Protein AF-A0A645FZT2-F1 (afdb_monomer)

InterPro domains:
  IPR000241 Ribosomal RNA large subunit methyltransferase K/L-like, methyltransferase domain [PF01170] (213-239)
  IPR029063 S-adenosyl-L-methionine-dependent methyltransferase superfamily [G3DSA:3.40.50.150] (181-246)
  IPR029063 S-adenosyl-L-methionine-dependent methyltransferase superfamily [SSF53335] (210-245)
  IPR053943 Ribosomal RNA large subunit methyltransferase K/L-like, conserved site [PS01261] (220-231)

Nearest PDB structures (foldseek):
  6n9a-assembly1_E-2  TM=3.134E-01  e=1.439E+00  Thermotoga maritima
  3hgu-assembly1_A  TM=2.919E-01  e=2.503E+00  Pantoea agglomerans
  7ohw-assembly1_A  TM=4.236E-01  e=5.921E+00  Saccharomyces cerevisiae S288C
  3hgu-assembly1_B  TM=2.295E-01  e=2.354E+00  Pantoea agglomerans
  7e9l-assembly1_B  TM=2.135E-01  e=4.094E+00  Bos taurus

Radius of gyration: 20.45 Å; Cα contacts (8 Å, |Δi|>4): 422; chains: 1; bounding box: 51×39×53 Å

pLDDT: mean 90.52, std 9.0, range [52.19, 98.56]

Secondary structure (DSSP, 8-state):
-EEEEEEE-S-HHHHHHHHHHH-TTS--EEEETTEEEEEE----HHHHHHHHHHHHHH-SSEEEEEEEEEEEETT--HHHHHHHHHHHHHT-SS-EEEEEEEESSS--S--HHHHHHHHHHTT--EEE----THHHHHHHH-TTEEEEEEEEETTTTEEEEEEEEEE--HHHHHHHHH--SS--GGG----HHHHHHHHHHHHHHHHHHSTT----EEEETT-TT-HHHHHHHHTT-EEEE--S--

Sequence (246 aa):
MSTFFLLFGNTPELSRLEFTSLHPEWPLFFCEKNLFGFSGPELDEKAAKIFANELLQELGGTIKILWQRESFDLKVKSQTVLESLVEILSQQEKKIHFTFQQLGKQQLEISQEAIKEELTKKDRPARYFSAEPQEVAFLAHHQNAREIFVFQDTEHQNSVLCETFAVQDLDNWTKKDRQKPYANRRKGMLPPKVALMMTNIAFGSYCQANPGKKDVHLYDPFCGTGTVLIEAALRGLKVFGSDLDQ

Organism: NCBI:txid1076179

Foldseek 3Di:
DWKKKFQFPPCLVLQQLLCCLQCVVWDWDDFADSIIMTDDDDDDPVVVLVVQAVVVVLALGTFFMKTFPDKFALPDALVVVLVSVLVVQLPQPDQGEEEEEEDDDDDHPDDPVSSQVVCVVVVRGHHYDYDDPVCLVVCVVPVRYKYWYWYARVVVRMITIIITSDGDDPVVQCCLQPVQPDDDPPVPDDRLSVLSSVLSSVVSNVCVVPPPDDQDEEEAADCVSNSNVVSNVVVVHHYYYHHPPD

Structure (mmCIF, N/CA/C/O backbone):
data_AF-A0A645FZT2-F1
#
_entry.id   AF-A0A645FZT2-F1
#
loop_
_atom_site.group_PDB
_atom_site.id
_atom_site.type_symbol
_atom_site.label_atom_id
_atom_site.label_alt_id
_atom_site.label_comp_id
_atom_site.label_asym_id
_atom_site.label_entity_id
_atom_site.label_seq_id
_atom_site.pdbx_PDB_ins_code
_atom_site.Cartn_x
_atom_site.Cartn_y
_atom_site.Cartn_z
_atom_site.occupancy
_atom_site.B_iso_or_equiv
_atom_site.auth_seq_id
_atom_site.auth_comp_id
_atom_site.auth_asym_id
_atom_site.auth_atom_id
_atom_site.pdbx_PDB_model_num
ATOM 1 N N . MET A 1 1 ? -8.372 18.441 1.705 1.00 85.94 1 MET A N 1
ATOM 2 C CA . MET A 1 1 ? -7.351 17.406 1.386 1.00 85.94 1 MET A CA 1
ATOM 3 C C . MET A 1 1 ? -7.564 16.200 2.283 1.00 85.94 1 MET A C 1
ATOM 5 O O . MET A 1 1 ? -7.946 16.390 3.433 1.00 85.94 1 MET A O 1
ATOM 9 N N . SER A 1 2 ? -7.317 14.992 1.781 1.00 94.50 2 SER A N 1
ATOM 10 C CA . SER A 1 2 ? -7.445 13.757 2.559 1.00 94.50 2 SER A CA 1
ATOM 11 C C . SER A 1 2 ? -6.071 13.169 2.887 1.00 94.50 2 SER A C 1
ATOM 13 O O . SER A 1 2 ? -5.196 13.147 2.025 1.00 94.50 2 SER A O 1
ATOM 15 N N . THR A 1 3 ? -5.882 12.662 4.105 1.00 96.62 3 THR A N 1
ATOM 16 C CA . THR A 1 3 ? -4.613 12.040 4.519 1.00 96.62 3 THR A CA 1
ATOM 17 C C . THR A 1 3 ? -4.657 10.531 4.313 1.00 96.62 3 THR A C 1
ATOM 19 O O . THR A 1 3 ? -5.577 9.854 4.781 1.00 96.62 3 THR A O 1
ATOM 22 N N . PHE A 1 4 ? -3.641 10.004 3.638 1.00 97.94 4 PHE A N 1
ATOM 23 C CA . PHE A 1 4 ? -3.443 8.574 3.426 1.00 97.94 4 PHE A CA 1
ATOM 24 C C . PHE A 1 4 ? -2.116 8.136 4.035 1.00 97.94 4 PHE A C 1
ATOM 26 O O . PHE A 1 4 ? -1.177 8.924 4.122 1.00 97.94 4 PHE A O 1
ATOM 33 N N . PHE A 1 5 ? -2.031 6.864 4.409 1.00 96.94 5 PHE A N 1
ATOM 34 C CA . PHE A 1 5 ? -0.811 6.256 4.920 1.00 96.94 5 PHE A CA 1
ATOM 35 C C . PHE A 1 5 ? -0.436 5.027 4.102 1.00 96.94 5 PHE A C 1
ATOM 37 O O . PHE A 1 5 ? -1.286 4.213 3.748 1.00 96.94 5 PHE A O 1
ATOM 44 N N . LEU A 1 6 ? 0.849 4.884 3.814 1.00 97.56 6 LEU A N 1
ATOM 45 C CA . LEU A 1 6 ? 1.446 3.771 3.096 1.00 97.56 6 LEU A CA 1
ATOM 46 C C . LEU A 1 6 ? 2.169 2.890 4.105 1.00 97.56 6 LEU A C 1
ATOM 48 O O . LEU A 1 6 ? 3.111 3.337 4.761 1.00 97.56 6 LEU A O 1
ATOM 52 N N . LEU A 1 7 ? 1.752 1.632 4.209 1.00 96.00 7 LEU A N 1
ATOM 53 C CA . LEU A 1 7 ? 2.513 0.626 4.937 1.00 96.00 7 LEU A CA 1
ATOM 54 C C . LEU A 1 7 ? 3.454 -0.081 3.960 1.00 96.00 7 LEU A C 1
ATOM 56 O O . LEU A 1 7 ? 3.025 -0.922 3.161 1.00 96.00 7 LEU A O 1
ATOM 60 N N . PHE A 1 8 ? 4.738 0.257 4.024 1.00 96.44 8 PHE A N 1
ATOM 61 C CA . PHE A 1 8 ? 5.770 -0.350 3.193 1.00 96.44 8 PHE A CA 1
ATOM 62 C C . PHE A 1 8 ? 6.194 -1.736 3.685 1.00 96.44 8 PHE A C 1
ATOM 64 O O . PHE A 1 8 ? 6.070 -2.094 4.861 1.00 96.44 8 PHE A O 1
ATOM 71 N N . GLY A 1 9 ? 6.716 -2.530 2.749 1.00 92.50 9 GLY A N 1
ATOM 72 C CA . GLY A 1 9 ? 7.296 -3.835 3.042 1.00 92.50 9 GLY A CA 1
ATOM 73 C C . GLY A 1 9 ? 8.698 -3.775 3.640 1.00 92.50 9 GLY A C 1
ATOM 74 O O . GLY A 1 9 ? 9.104 -2.799 4.259 1.00 92.50 9 GLY A O 1
ATOM 75 N N . ASN A 1 10 ? 9.460 -4.851 3.448 1.00 90.62 10 ASN A N 1
ATOM 76 C CA . ASN A 1 10 ? 10.757 -5.053 4.107 1.00 90.62 10 ASN A CA 1
ATOM 77 C C . ASN A 1 10 ? 11.891 -4.159 3.573 1.00 90.62 10 ASN A C 1
ATOM 79 O O . ASN A 1 10 ? 12.990 -4.180 4.119 1.00 90.62 10 ASN A O 1
ATOM 83 N N . THR A 1 11 ? 11.646 -3.393 2.509 1.00 93.25 11 THR A N 1
ATOM 84 C CA . THR A 1 11 ? 12.611 -2.469 1.893 1.00 93.25 11 THR A CA 1
ATOM 85 C C . THR A 1 11 ? 12.047 -1.043 1.859 1.00 93.25 11 THR A C 1
ATOM 87 O O . THR A 1 11 ? 11.869 -0.495 0.771 1.00 93.25 11 THR A O 1
ATOM 90 N N . PRO A 1 12 ? 11.733 -0.434 3.020 1.00 95.00 12 PRO A N 1
ATOM 91 C CA . PRO A 1 12 ? 10.967 0.813 3.093 1.00 95.00 12 PRO A CA 1
ATOM 92 C C . PRO A 1 12 ? 11.652 1.991 2.394 1.00 95.00 12 PRO A C 1
ATOM 94 O O . PRO A 1 12 ? 10.970 2.799 1.778 1.00 95.00 12 PRO A O 1
ATOM 97 N N . GLU A 1 13 ? 12.986 2.064 2.404 1.00 95.75 13 GLU A N 1
ATOM 98 C CA . GLU A 1 13 ? 13.714 3.118 1.680 1.00 95.75 13 GLU A CA 1
ATOM 99 C C . GLU A 1 13 ? 13.536 3.021 0.161 1.00 95.75 13 GLU A C 1
ATOM 101 O O . GLU A 1 13 ? 13.383 4.037 -0.515 1.00 95.75 13 GLU A O 1
ATOM 106 N N . LEU A 1 14 ? 13.504 1.798 -0.378 1.00 97.00 14 LEU A N 1
ATOM 107 C CA . LEU A 1 14 ? 13.259 1.577 -1.801 1.00 97.00 14 LEU A CA 1
ATOM 108 C C . LEU A 1 14 ? 11.797 1.870 -2.157 1.00 97.00 14 LEU A C 1
ATOM 110 O O . LEU A 1 14 ? 11.542 2.520 -3.166 1.00 97.00 14 LEU A O 1
ATOM 114 N N . SER A 1 15 ? 10.853 1.453 -1.306 1.00 98.12 15 SER A N 1
ATOM 115 C CA . SER A 1 15 ? 9.427 1.769 -1.463 1.00 98.12 15 SER A CA 1
ATOM 116 C C . SER A 1 15 ? 9.168 3.279 -1.418 1.00 98.12 15 SER A C 1
ATOM 118 O O . SER A 1 15 ? 8.386 3.805 -2.206 1.00 98.12 15 SER A O 1
ATOM 120 N N . ARG A 1 16 ? 9.866 3.997 -0.528 1.00 97.88 16 ARG A N 1
ATOM 121 C CA . ARG A 1 16 ? 9.802 5.457 -0.431 1.00 97.88 16 ARG A CA 1
ATOM 122 C C . ARG A 1 16 ? 10.300 6.112 -1.714 1.00 97.88 16 ARG A C 1
ATOM 124 O O . ARG A 1 16 ? 9.618 6.986 -2.236 1.00 97.88 16 ARG A O 1
ATOM 131 N N . LEU A 1 17 ? 11.449 5.667 -2.231 1.00 98.19 17 LEU A N 1
ATOM 132 C CA . LEU A 1 17 ? 12.007 6.178 -3.483 1.00 98.19 17 LEU A CA 1
ATOM 133 C C . LEU A 1 17 ? 11.096 5.889 -4.683 1.00 98.19 17 LEU A C 1
ATOM 135 O O . LEU A 1 17 ? 10.944 6.753 -5.542 1.00 98.19 17 LEU A O 1
ATOM 139 N N . GLU A 1 18 ? 10.477 4.707 -4.745 1.00 98.56 18 GLU A N 1
ATOM 140 C CA . GLU A 1 18 ? 9.452 4.390 -5.747 1.00 98.56 18 GLU A CA 1
ATOM 141 C C . GLU A 1 18 ? 8.319 5.415 -5.708 1.00 98.56 18 GLU A C 1
ATOM 143 O O . GLU A 1 18 ? 8.025 6.044 -6.727 1.00 98.56 18 GLU A O 1
ATOM 148 N N . PHE A 1 19 ? 7.718 5.610 -4.533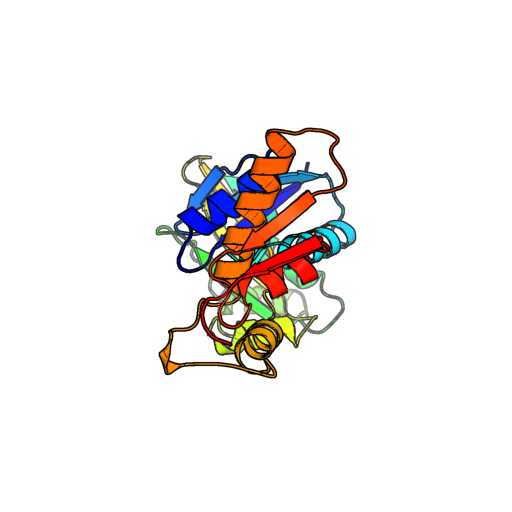 1.00 98.50 19 PHE A N 1
ATOM 149 C CA . PHE A 1 19 ? 6.570 6.493 -4.386 1.00 98.50 19 PHE A CA 1
ATOM 150 C C . PHE A 1 19 ? 6.906 7.936 -4.765 1.00 98.50 19 PHE A C 1
ATOM 152 O O . PHE A 1 19 ? 6.204 8.531 -5.576 1.00 98.50 19 PHE A O 1
ATOM 159 N N . THR A 1 20 ? 8.003 8.492 -4.244 1.00 97.56 20 THR A N 1
ATOM 160 C CA . THR A 1 20 ? 8.384 9.886 -4.525 1.00 97.56 20 THR A CA 1
ATOM 161 C C . THR A 1 20 ? 8.858 10.099 -5.962 1.00 97.56 20 THR A C 1
ATOM 163 O O . THR A 1 20 ? 8.834 11.226 -6.456 1.00 97.56 20 THR A O 1
ATOM 166 N N . SER A 1 21 ? 9.278 9.035 -6.655 1.00 97.12 21 SER A N 1
ATOM 167 C CA . SER A 1 21 ? 9.589 9.099 -8.086 1.00 97.12 21 SER A CA 1
ATOM 168 C C . SER A 1 21 ? 8.318 9.212 -8.931 1.00 97.12 21 SER A C 1
ATOM 170 O O . SER A 1 21 ? 8.305 9.959 -9.910 1.00 97.12 21 SER A O 1
ATOM 172 N N . LEU A 1 22 ? 7.264 8.474 -8.570 1.00 96.69 22 LEU A N 1
ATOM 173 C CA . LEU A 1 22 ? 5.993 8.469 -9.299 1.00 96.69 22 LEU A CA 1
ATOM 174 C C . LEU A 1 22 ? 5.085 9.651 -8.948 1.00 96.69 22 LEU A C 1
ATOM 176 O O . LEU A 1 22 ? 4.457 10.203 -9.847 1.00 96.69 22 LEU A O 1
ATOM 180 N N . HIS A 1 23 ? 5.049 10.035 -7.672 1.00 96.94 23 HIS A N 1
ATOM 181 C CA . HIS A 1 23 ? 4.125 11.027 -7.120 1.00 96.94 23 HIS A CA 1
ATOM 182 C C . HIS A 1 23 ? 4.875 12.152 -6.387 1.00 96.94 23 HIS A C 1
ATOM 184 O O . HIS A 1 23 ? 4.735 12.307 -5.169 1.00 96.94 23 HIS A O 1
ATOM 190 N N . PRO A 1 24 ? 5.717 12.940 -7.084 1.00 96.00 24 PRO A N 1
ATOM 191 C CA . PRO A 1 24 ? 6.457 14.043 -6.465 1.00 96.00 24 PRO A CA 1
ATOM 192 C C . PRO A 1 24 ? 5.546 15.137 -5.876 1.00 96.00 24 PRO A C 1
ATOM 194 O O . PRO A 1 24 ? 5.982 15.906 -5.021 1.00 96.00 24 PRO A O 1
ATOM 197 N N . GLU A 1 25 ? 4.288 15.214 -6.311 1.00 95.94 25 GLU A N 1
ATOM 198 C CA . GLU A 1 25 ? 3.262 16.123 -5.796 1.00 95.94 25 GLU A CA 1
ATOM 199 C C . GLU A 1 25 ? 2.765 15.772 -4.384 1.00 95.94 25 GLU A C 1
ATOM 201 O O . GLU A 1 25 ? 2.176 16.628 -3.720 1.00 95.94 25 GLU A O 1
ATOM 206 N N . TRP A 1 26 ? 3.007 14.545 -3.914 1.00 97.31 26 TRP A N 1
ATOM 207 C CA . TRP A 1 26 ? 2.585 14.061 -2.599 1.00 97.31 26 TRP A CA 1
ATOM 208 C C . TRP A 1 26 ? 3.804 13.755 -1.725 1.00 97.31 26 TRP A C 1
ATOM 210 O O . TRP A 1 26 ? 4.221 12.599 -1.609 1.00 97.31 26 TRP A O 1
ATOM 220 N N . PRO A 1 27 ? 4.408 14.778 -1.094 1.00 95.94 27 PRO A N 1
ATOM 221 C CA . PRO A 1 27 ? 5.543 14.561 -0.213 1.00 95.94 27 PRO A CA 1
ATOM 222 C C . PRO A 1 27 ? 5.152 13.645 0.951 1.00 95.94 27 PRO A C 1
ATOM 224 O O . PRO A 1 27 ? 4.119 13.835 1.597 1.00 95.94 27 PRO A O 1
ATOM 227 N N . LEU A 1 28 ? 6.009 12.657 1.212 1.00 96.62 28 LEU A N 1
ATOM 228 C CA . LEU A 1 28 ? 5.838 11.724 2.318 1.00 96.62 28 LEU A CA 1
ATOM 229 C C . LEU A 1 28 ? 6.386 12.313 3.618 1.00 96.62 28 LEU A C 1
ATOM 231 O O . LEU A 1 28 ? 7.511 12.815 3.645 1.00 96.62 28 LEU A O 1
ATOM 235 N N . PHE A 1 29 ? 5.630 12.158 4.700 1.00 93.19 29 PHE A N 1
ATOM 236 C CA . PHE A 1 29 ? 6.093 12.358 6.070 1.00 93.19 29 PHE A CA 1
ATOM 237 C C . PHE A 1 29 ? 6.186 11.011 6.792 1.00 93.19 29 PHE A C 1
ATOM 239 O O . PHE A 1 29 ? 5.456 10.065 6.490 1.00 93.19 29 PHE A O 1
ATOM 246 N N . PHE A 1 30 ? 7.151 10.890 7.697 1.00 91.94 30 PHE A N 1
ATOM 247 C CA . PHE A 1 30 ? 7.381 9.660 8.445 1.00 91.94 30 PHE A CA 1
ATOM 248 C C . PHE A 1 30 ? 6.418 9.582 9.633 1.00 91.94 30 PHE A C 1
ATOM 250 O O . PHE A 1 30 ? 6.214 10.578 10.314 1.00 91.94 30 PHE A O 1
ATOM 257 N N . CYS A 1 31 ? 5.862 8.399 9.905 1.00 88.12 31 CYS A N 1
ATOM 258 C CA . CYS A 1 31 ? 5.032 8.181 11.090 1.00 88.12 31 CYS A CA 1
ATOM 259 C C . CYS A 1 31 ? 5.707 7.202 12.061 1.00 88.12 31 CYS A C 1
ATOM 261 O O . CYS A 1 31 ? 6.087 7.575 13.166 1.00 88.12 31 CYS A O 1
ATOM 263 N N . GLU A 1 32 ? 5.863 5.935 11.660 1.00 84.00 32 GLU A N 1
ATOM 264 C CA . GLU A 1 32 ? 6.431 4.883 12.518 1.00 84.00 32 GLU A CA 1
ATOM 265 C C . GLU A 1 32 ? 6.915 3.686 11.686 1.00 84.00 32 GLU A C 1
ATOM 267 O O . GLU A 1 32 ? 6.171 3.147 10.866 1.00 84.00 32 GLU A O 1
ATOM 272 N N . LYS A 1 33 ? 8.133 3.191 11.942 1.00 85.81 33 LYS A N 1
ATOM 273 C CA . LYS A 1 33 ? 8.770 2.071 11.214 1.00 85.81 33 LYS A CA 1
ATOM 274 C C . LYS A 1 33 ? 8.654 2.172 9.680 1.00 85.81 33 LYS A C 1
ATOM 276 O O . LYS A 1 33 ? 9.435 2.867 9.045 1.00 85.81 33 LYS A O 1
ATOM 281 N N . ASN A 1 34 ? 7.704 1.439 9.095 1.00 92.56 34 ASN A N 1
ATOM 282 C CA . ASN A 1 34 ? 7.463 1.341 7.655 1.00 92.56 34 ASN A CA 1
ATOM 283 C C . ASN A 1 34 ? 6.210 2.121 7.223 1.00 92.56 34 ASN A C 1
ATOM 285 O O . ASN A 1 34 ? 5.737 1.936 6.104 1.00 92.56 34 ASN A O 1
ATOM 289 N N . LEU A 1 35 ? 5.632 2.920 8.119 1.00 93.69 35 LEU A N 1
ATOM 290 C CA . LEU A 1 35 ? 4.431 3.703 7.889 1.00 93.69 35 LEU A CA 1
ATOM 291 C C . LEU A 1 35 ? 4.807 5.148 7.560 1.00 93.69 35 LEU A C 1
ATOM 293 O O . LEU A 1 35 ? 5.455 5.825 8.362 1.00 93.69 35 LEU A O 1
ATOM 297 N N . PHE A 1 36 ? 4.361 5.604 6.396 1.00 95.38 36 PHE A N 1
ATOM 298 C CA . PHE A 1 36 ? 4.556 6.968 5.912 1.00 95.38 36 PHE A CA 1
ATOM 299 C C . PHE A 1 36 ? 3.212 7.564 5.514 1.00 95.38 36 PHE A C 1
ATOM 301 O O . PHE A 1 36 ? 2.389 6.864 4.930 1.00 95.38 36 PHE A O 1
ATOM 308 N N . GLY A 1 37 ? 2.984 8.838 5.808 1.00 95.38 37 GLY A N 1
ATOM 309 C CA . GLY A 1 37 ? 1.776 9.554 5.418 1.00 95.38 37 GLY A CA 1
ATOM 310 C C . GLY A 1 37 ? 2.000 10.493 4.239 1.00 95.38 37 GLY A C 1
ATOM 311 O O . GLY A 1 37 ? 3.117 10.946 4.002 1.00 95.38 37 GLY A O 1
ATOM 312 N N . PHE A 1 38 ? 0.933 10.812 3.509 1.00 97.12 38 PHE A N 1
ATOM 313 C CA . PHE A 1 38 ? 0.894 11.923 2.557 1.00 97.12 38 PHE A CA 1
ATOM 314 C C . PHE A 1 38 ? -0.482 12.594 2.548 1.00 97.12 38 PHE A C 1
ATOM 316 O O . PHE A 1 38 ? -1.505 11.982 2.868 1.00 97.12 38 PHE A O 1
ATOM 323 N N . SER A 1 39 ? -0.503 13.869 2.155 1.00 96.69 39 SER A N 1
ATOM 324 C CA . SER A 1 39 ? -1.741 14.612 1.896 1.00 96.69 39 SER A CA 1
ATOM 325 C C . SER A 1 39 ? -2.120 14.474 0.424 1.00 96.69 39 SER A C 1
ATOM 327 O O . SER A 1 39 ? -1.452 15.025 -0.449 1.00 96.69 39 SER A O 1
ATOM 329 N N . GLY A 1 40 ? -3.176 13.711 0.159 1.00 95.31 40 GLY A N 1
ATOM 330 C CA . GLY A 1 40 ? -3.707 13.451 -1.171 1.00 95.31 40 GLY A CA 1
ATOM 331 C C . GLY A 1 40 ? -4.895 14.351 -1.545 1.00 95.31 40 GLY A C 1
ATOM 332 O O . GLY A 1 40 ? -5.240 15.298 -0.821 1.00 95.31 40 GLY A O 1
ATOM 333 N N . PRO A 1 41 ? -5.554 14.055 -2.682 1.00 95.81 41 PRO A N 1
ATOM 334 C CA . PRO A 1 41 ? -6.762 14.759 -3.104 1.00 95.81 41 PRO A CA 1
ATOM 335 C C . PRO A 1 41 ? -7.867 14.659 -2.048 1.00 95.81 41 PRO A C 1
ATOM 337 O O . PRO A 1 41 ? -7.909 13.726 -1.252 1.00 95.81 41 PRO A O 1
ATOM 340 N N . GLU A 1 42 ? -8.768 15.637 -2.030 1.00 96.25 42 GLU A N 1
ATOM 341 C CA . GLU A 1 42 ? -9.952 15.593 -1.174 1.00 96.25 42 GLU A CA 1
ATOM 342 C C . GLU A 1 42 ? -11.004 14.673 -1.785 1.00 96.25 42 GLU A C 1
ATOM 344 O O . GLU A 1 42 ? -11.481 14.927 -2.890 1.00 96.25 42 GLU A O 1
ATOM 349 N N . LEU A 1 43 ? -11.322 13.589 -1.079 1.00 96.25 43 LEU A N 1
ATOM 350 C CA . LEU A 1 43 ? -12.169 12.513 -1.580 1.00 96.25 43 LEU A CA 1
ATOM 351 C C . LEU A 1 43 ? -13.221 12.121 -0.539 1.00 96.25 43 LEU A C 1
ATOM 353 O O . LEU A 1 43 ? -12.950 12.112 0.663 1.00 96.25 43 LEU A O 1
ATOM 357 N N . ASP A 1 44 ? -14.409 11.746 -1.015 1.00 95.69 44 ASP A N 1
ATOM 358 C CA . ASP A 1 44 ? -15.363 10.996 -0.200 1.00 95.69 44 ASP A CA 1
ATOM 359 C C . ASP A 1 44 ? -14.882 9.549 0.023 1.00 95.69 44 ASP A C 1
ATOM 361 O O . ASP A 1 44 ? -13.922 9.087 -0.593 1.00 95.69 44 ASP A O 1
ATOM 365 N N . GLU A 1 45 ? -15.555 8.807 0.904 1.00 93.06 45 GLU A N 1
ATOM 366 C CA . GLU A 1 45 ? -15.154 7.443 1.274 1.00 93.06 45 GLU A CA 1
ATOM 367 C C . GLU A 1 45 ? -15.085 6.476 0.085 1.00 93.06 45 GLU A C 1
ATOM 369 O O . GLU A 1 45 ? -14.163 5.660 -0.012 1.00 93.06 45 GLU A O 1
ATOM 374 N N . LYS A 1 46 ? -16.030 6.577 -0.852 1.00 94.38 46 LYS A N 1
ATOM 375 C CA . LYS A 1 46 ? -16.076 5.689 -2.014 1.00 94.38 46 LYS A CA 1
ATOM 376 C C . LYS A 1 46 ? -14.923 6.000 -2.966 1.00 94.38 46 LYS A C 1
ATOM 378 O O . LYS A 1 46 ? -14.237 5.079 -3.413 1.00 94.38 46 LYS A O 1
ATOM 383 N N . ALA A 1 47 ? -14.704 7.278 -3.259 1.00 97.25 47 ALA A N 1
ATOM 384 C CA . ALA A 1 47 ? -13.632 7.737 -4.126 1.00 97.25 47 ALA A CA 1
ATOM 385 C C . ALA A 1 47 ? -12.252 7.477 -3.504 1.00 97.25 47 ALA A C 1
ATOM 387 O O . ALA A 1 47 ? -11.361 7.002 -4.201 1.00 97.25 47 ALA A O 1
ATOM 388 N N . ALA A 1 48 ? -12.092 7.677 -2.192 1.00 97.06 48 ALA A N 1
ATOM 389 C CA . ALA A 1 48 ? -10.864 7.362 -1.463 1.00 97.06 48 ALA A CA 1
ATOM 390 C C . ALA A 1 48 ? -10.512 5.871 -1.552 1.00 97.06 48 ALA A C 1
ATOM 392 O O . ALA A 1 48 ? -9.341 5.521 -1.710 1.00 97.06 48 ALA A O 1
ATOM 393 N N . LYS A 1 49 ? -11.511 4.979 -1.501 1.00 95.38 49 LYS A N 1
ATOM 394 C CA . LYS A 1 49 ? -11.284 3.535 -1.644 1.00 95.38 49 LYS A CA 1
ATOM 395 C C . LYS A 1 49 ? -10.861 3.151 -3.059 1.00 95.38 49 LYS A C 1
ATOM 397 O O . LYS A 1 49 ? -9.957 2.334 -3.207 1.00 95.38 49 LYS A O 1
ATOM 402 N N . ILE A 1 50 ? -11.472 3.743 -4.085 1.00 96.94 50 ILE A N 1
ATOM 403 C CA . ILE A 1 50 ? -11.063 3.541 -5.486 1.00 96.94 50 ILE A CA 1
ATOM 404 C C . ILE A 1 50 ? -9.627 4.035 -5.683 1.00 96.94 50 ILE A C 1
ATOM 406 O O . ILE A 1 50 ? -8.767 3.253 -6.077 1.00 96.94 50 ILE A O 1
ATOM 410 N N . PHE A 1 51 ? -9.361 5.279 -5.283 1.00 97.94 51 PHE A N 1
ATOM 411 C CA . PHE A 1 51 ? -8.048 5.910 -5.353 1.00 97.94 51 PHE A CA 1
ATOM 412 C C . PHE A 1 51 ? -6.956 5.066 -4.684 1.00 97.94 51 PHE A C 1
ATOM 414 O O . PHE A 1 51 ? -5.927 4.793 -5.291 1.00 97.94 51 PHE A O 1
ATOM 421 N N . ALA A 1 52 ? -7.190 4.589 -3.457 1.00 97.81 52 ALA A N 1
ATOM 422 C CA . ALA A 1 52 ? -6.226 3.752 -2.749 1.00 97.81 52 ALA A CA 1
ATOM 423 C C . ALA A 1 52 ? -5.950 2.422 -3.474 1.00 97.81 52 ALA A C 1
ATOM 425 O O . ALA A 1 52 ? -4.817 1.947 -3.468 1.00 97.81 52 ALA A O 1
ATOM 426 N N . ASN A 1 53 ? -6.961 1.804 -4.095 1.00 96.44 53 ASN A N 1
ATOM 427 C CA . ASN A 1 53 ? -6.764 0.557 -4.841 1.00 96.44 53 ASN A CA 1
ATOM 428 C C . ASN A 1 53 ? -5.989 0.784 -6.143 1.00 96.44 53 ASN A C 1
ATOM 430 O O . ASN A 1 53 ? -5.092 0.000 -6.444 1.00 96.44 53 ASN A O 1
ATOM 434 N N . GLU A 1 54 ? -6.297 1.850 -6.882 1.00 96.88 54 GLU A N 1
ATOM 435 C CA . GLU A 1 54 ? -5.568 2.233 -8.098 1.00 96.88 54 GLU A CA 1
ATOM 436 C C . GLU A 1 54 ? -4.107 2.562 -7.774 1.00 96.88 54 GLU A C 1
ATOM 438 O O . GLU A 1 54 ? -3.197 1.960 -8.341 1.00 96.88 54 GLU A O 1
ATOM 443 N N . LEU A 1 55 ? -3.880 3.410 -6.768 1.00 98.00 55 LEU A N 1
ATOM 444 C CA . LEU A 1 55 ? -2.543 3.767 -6.303 1.00 98.00 55 LEU A CA 1
ATOM 445 C C . LEU A 1 55 ? -1.742 2.535 -5.857 1.00 98.00 55 LEU A C 1
ATOM 447 O O . LEU A 1 55 ? -0.569 2.396 -6.194 1.00 98.00 55 LEU A O 1
ATOM 451 N N . LEU A 1 56 ? -2.362 1.604 -5.125 1.00 97.19 56 LEU A N 1
ATOM 452 C CA . LEU A 1 56 ? -1.677 0.387 -4.690 1.00 97.19 56 LEU A CA 1
ATOM 453 C C . LEU A 1 56 ? -1.285 -0.520 -5.869 1.00 97.19 56 LEU A C 1
ATOM 455 O O . LEU A 1 56 ? -0.243 -1.171 -5.800 1.00 97.19 56 LEU A O 1
ATOM 459 N N . GLN A 1 57 ? -2.086 -0.579 -6.937 1.00 94.88 57 GLN A N 1
ATOM 460 C CA . GLN A 1 57 ? -1.769 -1.385 -8.125 1.00 94.88 57 GLN A CA 1
ATOM 461 C C . GLN A 1 57 ? -0.538 -0.872 -8.877 1.00 94.88 57 GLN A C 1
ATOM 463 O O . GLN A 1 57 ? 0.141 -1.659 -9.540 1.00 94.88 57 GLN A O 1
ATOM 468 N N . GLU A 1 58 ? -0.229 0.417 -8.750 1.00 95.75 58 GLU A N 1
ATOM 469 C CA . GLU A 1 58 ? 0.958 1.007 -9.357 1.00 95.75 58 GLU A CA 1
ATOM 470 C C . GLU A 1 58 ? 2.249 0.716 -8.590 1.00 95.75 58 GLU A C 1
ATOM 472 O O . GLU A 1 58 ? 3.318 0.767 -9.198 1.00 95.75 58 GLU A O 1
ATOM 477 N N . LEU A 1 59 ? 2.168 0.416 -7.289 1.00 97.56 59 LEU A N 1
ATOM 478 C CA . LEU A 1 59 ? 3.310 0.347 -6.375 1.00 97.56 59 LEU A CA 1
ATOM 479 C C . LEU A 1 59 ? 3.742 -1.103 -6.099 1.00 97.56 59 LEU A C 1
ATOM 481 O O . LEU A 1 59 ? 2.943 -1.968 -5.735 1.00 97.56 59 LEU A O 1
ATOM 485 N N . GLY A 1 60 ? 5.042 -1.378 -6.205 1.00 96.50 60 GLY A N 1
ATOM 486 C CA . GLY A 1 60 ? 5.633 -2.674 -5.862 1.00 96.50 60 GLY A CA 1
ATOM 487 C C . GLY A 1 60 ? 5.987 -2.807 -4.379 1.00 96.50 60 GLY A C 1
ATOM 488 O O . GLY A 1 60 ? 5.910 -3.907 -3.816 1.00 96.50 60 GLY A O 1
ATOM 489 N N . GLY A 1 61 ? 6.369 -1.697 -3.742 1.00 96.38 61 GLY A N 1
ATOM 490 C CA . GLY A 1 61 ? 6.918 -1.650 -2.387 1.00 96.38 61 GLY A CA 1
ATOM 491 C C . GLY A 1 61 ? 5.902 -1.477 -1.255 1.00 96.38 61 GLY A C 1
ATOM 492 O O . GLY A 1 61 ? 6.282 -1.575 -0.080 1.00 96.38 61 GLY A O 1
ATOM 493 N N . THR A 1 62 ? 4.634 -1.235 -1.588 1.00 97.31 62 THR A N 1
ATOM 494 C CA . THR A 1 62 ? 3.544 -0.967 -0.636 1.00 97.31 62 THR A CA 1
ATOM 495 C C . THR A 1 62 ? 2.723 -2.231 -0.377 1.00 97.31 62 THR A C 1
ATOM 497 O O . THR A 1 62 ? 2.343 -2.947 -1.302 1.00 97.31 62 THR A O 1
ATOM 500 N N . ILE A 1 63 ? 2.455 -2.528 0.898 1.00 94.31 63 ILE A N 1
ATOM 501 C CA . ILE A 1 63 ? 1.630 -3.673 1.317 1.00 94.31 63 ILE A CA 1
ATOM 502 C C . ILE A 1 63 ? 0.178 -3.239 1.524 1.00 94.31 63 ILE A C 1
ATOM 504 O O . ILE A 1 63 ? -0.741 -3.960 1.129 1.00 94.31 63 ILE A O 1
ATOM 508 N N . LYS A 1 64 ? -0.032 -2.083 2.162 1.00 94.94 64 LYS A N 1
ATOM 509 C CA . LYS A 1 64 ? -1.364 -1.538 2.446 1.00 94.94 64 LYS A CA 1
ATOM 510 C C . LYS A 1 64 ? -1.386 -0.031 2.252 1.00 94.94 64 LYS A C 1
ATOM 512 O O . LYS A 1 64 ? -0.380 0.634 2.497 1.00 94.94 64 LYS A O 1
ATOM 517 N N . ILE A 1 65 ? -2.555 0.478 1.880 1.00 97.44 65 ILE A N 1
ATOM 518 C CA . ILE A 1 65 ? -2.872 1.904 1.939 1.00 97.44 65 ILE A CA 1
ATOM 519 C C . ILE A 1 65 ? -4.013 2.088 2.928 1.00 97.44 65 ILE A C 1
ATOM 521 O O . ILE A 1 65 ? -5.059 1.441 2.814 1.00 97.44 65 ILE A O 1
ATOM 525 N N . LEU A 1 66 ? -3.787 2.958 3.904 1.00 96.44 66 LEU A N 1
ATOM 526 C CA . LEU A 1 66 ? -4.747 3.316 4.933 1.00 96.44 66 LEU A CA 1
ATOM 527 C C . LEU A 1 66 ? -5.263 4.727 4.681 1.00 96.44 66 LEU A C 1
ATOM 529 O O . LEU A 1 66 ? -4.533 5.582 4.182 1.00 96.44 66 LEU A O 1
ATOM 533 N N . TRP A 1 67 ? -6.507 4.976 5.059 1.00 97.38 67 TRP A N 1
ATOM 534 C CA . TRP A 1 67 ? -7.112 6.296 5.002 1.00 97.38 67 TRP A CA 1
ATOM 535 C C . TRP A 1 67 ? -7.378 6.816 6.408 1.00 97.38 67 TRP A C 1
ATOM 537 O O . TRP A 1 67 ? -7.913 6.089 7.253 1.00 97.38 67 TRP A O 1
ATOM 547 N N . GLN A 1 68 ? -6.990 8.064 6.670 1.00 96.50 68 GLN A N 1
ATOM 548 C CA . GLN A 1 68 ? -7.272 8.713 7.943 1.00 96.50 68 GLN A CA 1
ATOM 549 C C . GLN A 1 68 ? -8.780 8.890 8.109 1.00 96.50 68 GLN A C 1
ATOM 551 O O . GLN A 1 68 ? -9.435 9.514 7.276 1.00 96.50 68 GLN A O 1
ATOM 556 N N . ARG A 1 69 ? -9.320 8.372 9.213 1.00 95.94 69 ARG A N 1
ATOM 557 C CA . ARG A 1 69 ? -10.714 8.593 9.608 1.00 95.94 69 ARG A CA 1
ATOM 558 C C . ARG A 1 69 ? -10.811 9.750 10.584 1.00 95.94 69 ARG A C 1
ATOM 560 O O . ARG A 1 69 ? -11.641 10.631 10.404 1.00 95.94 69 ARG A O 1
ATOM 567 N N . GLU A 1 70 ? -9.928 9.763 11.577 1.00 95.50 70 GLU A N 1
ATOM 568 C CA . GLU A 1 70 ? -9.909 10.791 12.610 1.00 95.50 70 GLU A CA 1
ATOM 569 C C . GLU A 1 70 ? -8.493 10.984 13.160 1.00 95.50 70 GLU A C 1
ATOM 571 O O . GLU A 1 70 ? -7.643 10.094 13.066 1.00 95.50 70 GLU A O 1
ATOM 576 N N . SER A 1 71 ? -8.237 12.165 13.715 1.00 94.44 71 SER A N 1
ATOM 577 C CA . SER A 1 71 ? -6.997 12.504 14.407 1.00 94.44 71 SER A CA 1
ATOM 578 C C . SER A 1 71 ? -7.344 13.153 15.739 1.00 94.44 71 SER A C 1
ATOM 580 O O . SER A 1 71 ? -8.286 13.941 15.823 1.00 94.44 71 SER A O 1
ATOM 582 N N . PHE A 1 72 ? -6.575 12.823 16.765 1.00 94.50 72 PHE A N 1
ATOM 583 C CA . PHE A 1 72 ? -6.759 13.285 18.132 1.00 94.50 72 PHE A CA 1
ATOM 584 C C . PHE A 1 72 ? -5.441 13.828 18.675 1.00 94.50 72 PHE A C 1
ATOM 586 O O . PHE A 1 72 ? -4.374 13.428 18.214 1.00 94.50 72 PHE A O 1
ATOM 593 N N . ASP A 1 73 ? -5.493 14.648 19.723 1.00 92.19 73 ASP A N 1
ATOM 594 C CA . ASP A 1 73 ? -4.294 14.996 20.490 1.00 92.19 73 ASP A CA 1
ATOM 595 C C . ASP A 1 73 ? -3.569 13.735 20.996 1.00 92.19 73 ASP A C 1
ATOM 597 O O . ASP A 1 73 ? -4.201 12.745 21.376 1.00 92.19 73 ASP A O 1
ATOM 601 N N . LEU A 1 74 ? -2.236 13.773 21.106 1.00 87.56 74 LEU A N 1
ATOM 602 C CA . LEU A 1 74 ? -1.443 12.637 21.610 1.00 87.56 74 LEU A CA 1
ATOM 603 C C . LEU A 1 74 ? -1.902 12.131 22.990 1.00 87.56 74 LEU A C 1
ATOM 605 O O . LEU A 1 74 ? -1.767 10.953 23.303 1.00 87.56 74 LEU A O 1
ATOM 609 N N . LYS A 1 75 ? -2.457 13.023 23.819 1.00 88.62 75 LYS A N 1
ATOM 610 C CA . LYS A 1 75 ? -2.945 12.724 25.177 1.00 88.62 75 LYS A CA 1
ATOM 611 C C . LYS A 1 75 ? -4.419 12.303 25.218 1.00 88.62 75 LYS A C 1
ATOM 613 O O . LYS A 1 75 ? -5.023 12.324 26.293 1.00 88.62 75 LYS A O 1
ATOM 618 N N . VAL A 1 76 ? -5.013 11.977 24.070 1.00 92.75 76 VAL A N 1
ATOM 619 C CA . VAL A 1 76 ? -6.390 11.491 23.990 1.00 92.75 76 VAL A CA 1
ATOM 620 C C . VAL A 1 76 ? -6.587 10.282 24.904 1.00 92.75 76 VAL A C 1
ATOM 622 O O . VAL A 1 76 ? -5.722 9.418 25.043 1.00 92.75 76 VAL A O 1
ATOM 625 N N . LYS A 1 77 ? -7.746 10.222 25.559 1.00 94.44 77 LYS A N 1
ATOM 626 C CA . LYS A 1 77 ? -8.110 9.068 26.381 1.00 94.44 77 LYS A CA 1
ATOM 627 C C . LYS A 1 77 ? -8.480 7.896 25.476 1.00 94.44 77 LYS A C 1
ATOM 629 O O . LYS A 1 77 ? -9.215 8.087 24.509 1.00 94.44 77 LYS A O 1
ATOM 634 N N . SER A 1 78 ? -8.078 6.680 25.855 1.00 94.44 78 SER A N 1
ATOM 635 C CA . SER A 1 78 ? -8.434 5.439 25.143 1.00 94.44 78 SER A CA 1
ATOM 636 C C . SER A 1 78 ? -9.936 5.339 24.857 1.00 94.44 78 SER A C 1
ATOM 638 O O . SER A 1 78 ? -10.328 4.931 23.771 1.00 94.44 78 SER A O 1
ATOM 640 N N . GLN A 1 79 ? -10.771 5.783 25.804 1.00 95.38 79 GLN A N 1
ATOM 641 C CA . GLN A 1 79 ? -12.229 5.781 25.680 1.00 95.38 79 GLN A CA 1
ATOM 642 C C . GLN A 1 79 ? -12.740 6.621 24.498 1.00 95.38 79 GLN A C 1
ATOM 644 O O . GLN A 1 79 ? -13.628 6.180 23.780 1.00 95.38 79 GLN A O 1
ATOM 649 N N . THR A 1 80 ? -12.162 7.799 24.253 1.00 96.25 80 THR A N 1
ATOM 650 C CA . THR A 1 80 ? -12.577 8.669 23.139 1.00 96.25 80 THR A CA 1
ATOM 651 C C . THR A 1 80 ? -12.257 8.022 21.793 1.00 96.25 80 THR A C 1
ATOM 653 O O . THR A 1 80 ? -13.088 8.009 20.893 1.00 96.25 80 THR A O 1
ATOM 656 N N . VAL A 1 81 ? -11.076 7.409 21.671 1.00 95.75 81 VAL A N 1
ATOM 657 C CA . VAL A 1 81 ? -10.687 6.694 20.446 1.00 95.75 81 VAL A CA 1
ATOM 658 C C . VAL A 1 81 ? -11.536 5.434 20.246 1.00 95.75 81 VAL A C 1
ATOM 660 O O . VAL A 1 81 ? -11.918 5.124 19.118 1.00 95.75 81 VAL A O 1
ATOM 663 N N . LEU A 1 82 ? -11.870 4.724 21.331 1.00 96.56 82 LEU A N 1
ATOM 664 C CA . LEU A 1 82 ? -12.776 3.574 21.310 1.00 96.56 82 LEU A CA 1
ATOM 665 C C . LEU A 1 82 ? -14.166 3.957 20.786 1.00 96.56 82 LEU A C 1
ATOM 667 O O . LEU A 1 82 ? -14.702 3.253 19.933 1.00 96.56 82 LEU A O 1
ATOM 671 N N . GLU A 1 83 ? -14.729 5.073 21.250 1.00 96.12 83 GLU A N 1
ATOM 672 C CA . GLU A 1 83 ? -16.031 5.581 20.798 1.00 96.12 83 GLU A CA 1
ATOM 673 C C . GLU A 1 83 ? -16.038 5.872 19.291 1.00 96.12 83 GLU A C 1
ATOM 675 O O . GLU A 1 83 ? -16.919 5.381 18.577 1.00 96.12 83 GLU A O 1
ATOM 680 N N . SER A 1 84 ? -15.020 6.574 18.785 1.00 96.44 84 SER A N 1
ATOM 681 C CA . SER A 1 84 ? -14.864 6.838 17.349 1.00 96.44 84 SER A CA 1
ATOM 682 C C . SER A 1 84 ? -14.687 5.562 16.524 1.00 96.44 84 SER A C 1
ATOM 684 O O . SER A 1 84 ? -15.312 5.398 15.474 1.00 96.44 84 SER A O 1
ATOM 686 N N . LEU A 1 85 ? -13.878 4.614 17.006 1.00 95.31 85 LEU A N 1
ATOM 687 C CA . LEU A 1 85 ? -13.686 3.316 16.357 1.00 95.31 85 LEU A CA 1
ATOM 688 C C . LEU A 1 85 ? -15.010 2.544 16.258 1.00 95.31 85 LEU A C 1
ATOM 690 O O . LEU A 1 85 ? -15.345 2.015 15.194 1.00 95.31 85 LEU A O 1
ATOM 694 N N . VAL A 1 86 ? -15.774 2.485 17.351 1.00 95.50 86 VAL A N 1
ATOM 695 C CA . VAL A 1 86 ? -17.078 1.809 17.412 1.00 95.50 86 VAL A CA 1
ATOM 696 C C . VAL A 1 86 ? -18.070 2.459 16.453 1.00 95.50 86 VAL A C 1
ATOM 698 O O . VAL A 1 86 ? -18.832 1.745 15.798 1.00 95.50 86 VAL A O 1
ATOM 701 N N . GLU A 1 87 ? -18.049 3.784 16.324 1.00 94.69 87 GLU A N 1
ATOM 702 C CA . GLU A 1 87 ? -18.898 4.503 15.376 1.00 94.69 87 GLU A CA 1
ATOM 703 C C . GLU A 1 87 ? -18.567 4.136 13.923 1.00 94.69 87 GLU A C 1
ATOM 705 O O . GLU A 1 87 ? -19.461 3.758 13.164 1.00 94.69 87 GLU A O 1
ATOM 710 N N . ILE A 1 88 ? -17.280 4.115 13.559 1.00 92.81 88 ILE A N 1
ATOM 711 C CA . ILE A 1 88 ? -16.827 3.678 12.229 1.00 92.81 88 ILE A CA 1
ATOM 712 C C . ILE A 1 88 ? -17.278 2.238 11.948 1.00 92.81 88 ILE A C 1
ATOM 714 O O . ILE A 1 88 ? -17.812 1.947 10.877 1.00 92.81 88 ILE A O 1
ATOM 718 N N . LEU A 1 89 ? -17.105 1.308 12.890 1.00 93.12 89 LEU A N 1
ATOM 719 C CA . LEU A 1 89 ? -17.535 -0.083 12.695 1.00 93.12 89 LEU A CA 1
ATOM 720 C C . LEU A 1 89 ? -19.066 -0.228 12.632 1.00 93.12 89 LEU A C 1
ATOM 722 O O . LEU A 1 89 ? -19.588 -1.081 11.907 1.00 93.12 89 LEU A O 1
ATOM 726 N N . SER A 1 90 ? -19.806 0.624 13.341 1.00 91.94 90 SER A N 1
ATOM 727 C CA . SER A 1 90 ? -21.273 0.610 13.355 1.00 91.94 90 SER A CA 1
ATOM 728 C C . SER A 1 90 ? -21.891 1.022 12.016 1.00 91.94 90 SER A C 1
ATOM 730 O O . SER A 1 90 ? -23.000 0.588 11.716 1.00 91.94 90 SER A O 1
ATOM 732 N N . GLN A 1 91 ? -21.158 1.754 11.173 1.00 88.31 91 GLN A N 1
ATOM 733 C CA . GLN A 1 91 ? -21.598 2.157 9.830 1.00 88.31 91 GLN A CA 1
ATOM 734 C C . GLN A 1 91 ? -21.658 1.000 8.818 1.00 88.31 91 GLN A C 1
ATOM 736 O O . GLN A 1 91 ? -22.213 1.162 7.734 1.00 88.31 91 GLN A O 1
ATOM 741 N N . GLN A 1 92 ? -21.104 -0.178 9.129 1.00 85.00 92 GLN A N 1
ATOM 742 C CA . GLN A 1 92 ? -21.168 -1.315 8.208 1.00 85.00 92 GLN A CA 1
ATOM 743 C C . GLN A 1 92 ? -22.616 -1.801 8.015 1.00 85.00 92 GLN A C 1
ATOM 745 O O . GLN A 1 92 ? -23.280 -2.193 8.966 1.00 85.00 92 GLN A O 1
ATOM 750 N N . GLU A 1 93 ? -23.120 -1.876 6.787 1.00 82.81 93 GLU A N 1
ATOM 751 C CA . GLU A 1 93 ? -24.498 -2.356 6.559 1.00 82.81 93 GLU A CA 1
ATOM 752 C C . GLU A 1 93 ? -24.682 -3.835 6.936 1.00 82.81 93 GLU A C 1
ATOM 754 O O . GLU A 1 93 ? -25.736 -4.258 7.408 1.00 82.81 93 GLU A O 1
ATOM 759 N N . LYS A 1 94 ? -23.633 -4.636 6.736 1.00 84.75 94 LYS A N 1
ATOM 760 C CA . LYS A 1 94 ? -23.626 -6.077 7.007 1.00 84.75 94 LYS A CA 1
ATOM 761 C C . LYS A 1 94 ? -23.128 -6.371 8.421 1.00 84.75 94 LYS A C 1
ATOM 763 O O . LYS A 1 94 ? -22.714 -5.486 9.165 1.00 84.75 94 LYS A O 1
ATOM 768 N N . LYS A 1 95 ? -23.140 -7.659 8.778 1.00 86.31 95 LYS A N 1
ATOM 769 C CA . LYS A 1 95 ? -22.529 -8.156 10.014 1.00 86.31 95 LYS A CA 1
ATOM 770 C C . LYS A 1 95 ? -21.097 -7.637 10.147 1.00 86.31 95 LYS A C 1
ATOM 772 O O . LYS A 1 95 ? -20.323 -7.751 9.197 1.00 86.31 95 LYS A O 1
ATOM 777 N N . ILE A 1 96 ? -20.756 -7.133 11.332 1.00 89.75 96 ILE A N 1
ATOM 778 C CA . ILE A 1 96 ? -19.446 -6.537 11.575 1.00 89.75 96 ILE A CA 1
ATOM 779 C C . ILE A 1 96 ? -18.385 -7.629 11.666 1.00 89.75 96 ILE A C 1
ATOM 781 O O . ILE A 1 96 ? -18.465 -8.534 12.504 1.00 89.75 96 ILE A O 1
ATOM 785 N N . HIS A 1 97 ? -17.380 -7.516 10.808 1.00 90.31 97 HIS A N 1
ATOM 786 C CA . HIS A 1 97 ? -16.148 -8.291 10.855 1.00 90.31 97 HIS A CA 1
ATOM 787 C C . HIS A 1 97 ? -14.996 -7.303 10.926 1.00 90.31 97 HIS A C 1
ATOM 789 O O . HIS A 1 97 ? -14.882 -6.457 10.040 1.00 90.31 97 HIS A O 1
ATOM 795 N N . PHE A 1 98 ? -14.154 -7.395 11.952 1.00 91.56 98 PHE A N 1
ATOM 796 C CA . PHE A 1 98 ? -13.061 -6.447 12.110 1.00 91.56 98 PHE A CA 1
ATOM 797 C C . PHE A 1 98 ? -11.793 -7.061 12.696 1.00 91.56 98 PHE A C 1
ATOM 799 O O . PHE A 1 98 ? -11.835 -8.101 13.350 1.00 91.56 98 PHE A O 1
ATOM 806 N N . THR A 1 99 ? -10.682 -6.371 12.478 1.00 91.81 99 THR A N 1
ATOM 807 C CA . THR A 1 99 ? -9.444 -6.532 13.241 1.00 91.81 99 THR A CA 1
ATOM 808 C C . THR A 1 99 ? -8.955 -5.150 13.660 1.00 91.81 99 THR A C 1
ATOM 810 O O . THR A 1 99 ? -9.331 -4.136 13.059 1.00 91.81 99 THR A O 1
ATOM 813 N N . PHE A 1 100 ? -8.162 -5.102 14.721 1.00 91.75 100 PHE A N 1
ATOM 814 C CA . PHE A 1 100 ? -7.668 -3.864 15.303 1.00 91.75 100 PHE A CA 1
ATOM 815 C C . PHE A 1 100 ? -6.183 -3.998 15.608 1.00 91.75 100 PHE A C 1
ATOM 817 O O . PHE A 1 100 ? -5.763 -4.941 16.278 1.00 91.75 100 PHE A O 1
ATOM 824 N N . GLN A 1 101 ? -5.396 -3.047 15.11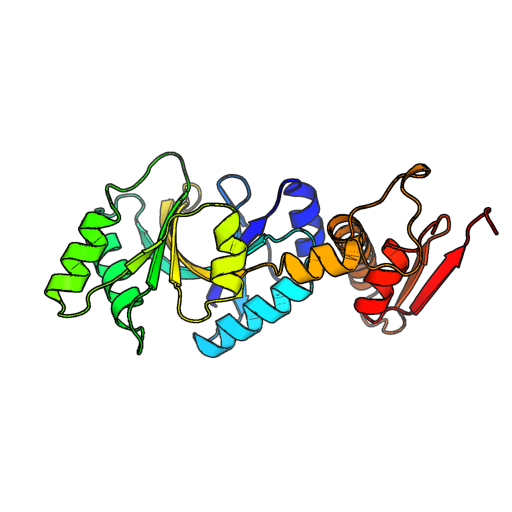7 1.00 90.25 101 GLN A N 1
ATOM 825 C CA . GLN A 1 101 ? -3.955 -3.023 15.320 1.00 90.25 101 GLN A CA 1
ATOM 826 C C . GLN A 1 101 ? -3.516 -1.677 15.873 1.00 90.25 101 GLN A C 1
ATOM 828 O O . GLN A 1 101 ? -3.977 -0.621 15.443 1.00 90.25 101 GLN A O 1
ATOM 833 N N . GLN A 1 102 ? -2.571 -1.727 16.807 1.00 89.88 102 GLN A N 1
ATOM 834 C CA . GLN A 1 102 ? -1.917 -0.540 17.329 1.00 89.88 102 GLN A CA 1
ATOM 835 C C . GLN A 1 102 ? -0.446 -0.545 16.931 1.00 89.88 102 GLN A C 1
ATOM 837 O O . GLN A 1 102 ? 0.282 -1.495 17.234 1.00 89.88 102 GLN A O 1
ATOM 842 N N . LEU A 1 103 ? -0.008 0.511 16.248 1.00 85.31 103 LEU A N 1
ATOM 843 C CA . LEU A 1 103 ? 1.389 0.705 15.869 1.00 85.31 103 LEU A CA 1
ATOM 844 C C . LEU A 1 103 ? 2.034 1.756 16.773 1.00 85.31 103 LEU A C 1
ATOM 846 O O . LEU A 1 103 ? 1.399 2.716 17.199 1.00 85.31 103 LEU A O 1
ATOM 850 N N . GLY A 1 104 ? 3.323 1.567 17.039 1.00 78.44 104 GLY A N 1
ATOM 851 C CA . GLY A 1 104 ? 4.107 2.434 17.912 1.00 78.44 104 GLY A CA 1
ATOM 852 C C . GLY A 1 104 ? 4.324 1.861 19.309 1.00 78.44 104 GLY A C 1
ATOM 853 O O . GLY A 1 104 ? 3.783 0.818 19.680 1.00 78.44 104 GLY A O 1
ATOM 854 N N . LYS A 1 105 ? 5.209 2.514 20.068 1.00 73.75 105 LYS A N 1
ATOM 855 C CA . LYS A 1 105 ? 5.636 2.048 21.402 1.00 73.75 105 LYS A CA 1
ATOM 856 C C . LYS A 1 105 ? 4.623 2.348 22.504 1.00 73.75 105 LYS A C 1
ATOM 858 O O . LYS A 1 105 ? 4.572 1.623 23.491 1.00 73.75 105 LYS A O 1
ATOM 863 N N . GLN A 1 106 ? 3.867 3.427 22.356 1.00 77.69 106 GLN A N 1
ATOM 864 C CA . GLN A 1 106 ? 2.842 3.843 23.302 1.00 77.69 106 GLN A CA 1
ATOM 865 C C . GLN A 1 106 ? 1.486 3.450 22.722 1.00 77.69 106 GLN A C 1
ATOM 867 O O . GLN A 1 106 ? 0.992 4.074 21.788 1.00 77.69 106 GLN A O 1
ATOM 872 N N . GLN A 1 107 ? 0.931 2.359 23.241 1.00 82.25 107 GLN A N 1
ATOM 873 C CA . GLN A 1 107 ? -0.376 1.856 22.836 1.00 82.25 107 GLN A CA 1
ATOM 874 C C . GLN A 1 107 ? -1.448 2.396 23.780 1.00 82.25 107 GLN A C 1
ATOM 876 O O . GLN A 1 107 ? -1.221 2.530 24.983 1.00 82.25 107 GLN A O 1
ATOM 881 N N . LEU A 1 108 ? -2.619 2.691 23.226 1.00 87.25 108 LEU A N 1
ATOM 882 C CA . LEU A 1 108 ? -3.815 2.968 24.005 1.00 87.25 108 LEU A CA 1
ATOM 883 C C . LEU A 1 108 ? -4.331 1.663 24.619 1.00 87.25 108 LEU A C 1
ATOM 885 O O . LEU A 1 108 ? -4.204 0.578 24.046 1.00 87.25 108 LEU A O 1
ATOM 889 N N . GLU A 1 109 ? -4.973 1.772 25.775 1.00 91.62 109 GLU A N 1
ATOM 890 C CA . GLU A 1 109 ? -5.627 0.646 26.449 1.00 91.62 109 GLU A CA 1
ATOM 891 C C . GLU A 1 109 ? -6.963 0.315 25.762 1.00 91.62 109 GLU A C 1
ATOM 893 O O . GLU A 1 109 ? -8.041 0.577 26.289 1.00 91.62 109 GLU A O 1
ATOM 898 N N . ILE A 1 110 ? -6.885 -0.213 24.539 1.00 92.12 110 ILE A N 1
ATOM 899 C CA . ILE A 1 110 ? -8.030 -0.628 23.725 1.00 92.12 110 ILE A CA 1
ATOM 900 C C . ILE A 1 110 ? -7.847 -2.101 23.366 1.00 92.12 110 ILE A C 1
ATOM 902 O O . ILE A 1 110 ? -6.923 -2.462 22.635 1.00 92.12 110 ILE A O 1
ATOM 906 N N . SER A 1 111 ? -8.737 -2.951 23.877 1.00 92.19 111 SER A N 1
ATOM 907 C CA . SER A 1 111 ? -8.762 -4.382 23.573 1.00 92.19 111 SER A CA 1
ATOM 908 C C . SER A 1 111 ? -9.880 -4.740 22.592 1.00 92.19 111 SER A C 1
ATOM 910 O O . SER A 1 111 ? -10.878 -4.029 22.453 1.00 92.19 111 SER A O 1
ATOM 912 N N . GLN A 1 112 ? -9.740 -5.888 21.927 1.00 92.12 112 GLN A N 1
ATOM 913 C CA . GLN A 1 112 ? -10.793 -6.445 21.073 1.00 92.12 112 GLN A CA 1
ATOM 914 C C . GLN A 1 112 ? -12.093 -6.718 21.856 1.00 92.12 112 GLN A C 1
ATOM 916 O O . GLN A 1 112 ? -13.183 -6.622 21.288 1.00 92.12 112 GLN A O 1
ATOM 921 N N . GLU A 1 113 ? -11.990 -7.071 23.142 1.00 94.44 113 GLU A N 1
ATOM 922 C CA . GLU A 1 113 ? -13.125 -7.309 24.033 1.00 94.44 113 GLU A CA 1
ATOM 923 C C . GLU A 1 113 ? -13.885 -6.008 24.275 1.00 94.44 113 GLU A C 1
ATOM 925 O O . GLU A 1 113 ? -15.090 -5.976 24.043 1.00 94.44 113 GLU A O 1
ATOM 930 N N . ALA A 1 114 ? -13.178 -4.924 24.616 1.00 95.38 114 ALA A N 1
ATOM 931 C CA . ALA A 1 114 ? -13.784 -3.612 24.832 1.00 95.38 114 ALA A CA 1
ATOM 932 C C . ALA A 1 114 ? -14.543 -3.128 23.584 1.00 95.38 114 ALA A C 1
ATOM 934 O O . ALA A 1 114 ? -15.685 -2.681 23.677 1.00 95.38 114 ALA A O 1
ATOM 935 N N . ILE A 1 115 ? -13.956 -3.303 22.392 1.00 95.62 115 ILE A N 1
ATOM 936 C CA . ILE A 1 115 ? -14.615 -2.956 21.123 1.00 95.62 115 ILE A CA 1
ATOM 937 C C . ILE A 1 115 ? -15.902 -3.775 20.926 1.00 95.62 115 ILE A C 1
ATOM 939 O O . ILE A 1 115 ? -16.944 -3.225 20.562 1.00 95.62 115 ILE A O 1
ATOM 943 N N . LYS A 1 116 ? -15.861 -5.092 21.169 1.00 95.12 116 LYS A N 1
ATOM 944 C CA . LYS A 1 116 ? -17.041 -5.966 21.036 1.00 95.12 116 LYS A CA 1
ATOM 945 C C . LYS A 1 116 ? -18.131 -5.637 22.052 1.00 95.12 116 LYS A C 1
ATOM 947 O O . LYS A 1 116 ? -19.309 -5.719 21.703 1.00 95.12 116 LYS A O 1
ATOM 952 N N . GLU A 1 117 ? -17.759 -5.307 23.283 1.00 96.12 117 GLU A N 1
ATOM 953 C CA . GLU A 1 117 ? -18.698 -4.924 24.337 1.00 96.12 117 GLU A CA 1
ATOM 954 C C . GLU A 1 117 ? -19.456 -3.652 23.954 1.00 96.12 117 GLU A C 1
ATOM 956 O O . GLU A 1 117 ? -20.688 -3.656 23.970 1.00 96.12 117 GLU A O 1
ATOM 961 N N . GLU A 1 118 ? -18.752 -2.605 23.518 1.00 96.44 118 GLU A N 1
ATOM 962 C CA . GLU A 1 118 ? -19.378 -1.354 23.068 1.00 96.44 118 GLU A CA 1
ATOM 963 C C . GLU A 1 118 ? -20.274 -1.552 21.838 1.00 96.44 118 GLU A C 1
ATOM 965 O O . GLU A 1 118 ? -21.398 -1.051 21.787 1.00 96.44 118 GLU A O 1
ATOM 970 N N . LEU A 1 119 ? -19.838 -2.364 20.874 1.00 95.19 119 LEU A N 1
ATOM 971 C CA . LEU A 1 119 ? -20.665 -2.724 19.720 1.00 95.19 119 LEU A CA 1
ATOM 972 C C . LEU A 1 119 ? -21.919 -3.521 20.118 1.00 95.19 119 LEU A C 1
ATOM 974 O O . LEU A 1 119 ? -22.994 -3.315 19.555 1.00 95.19 119 LEU A O 1
ATOM 978 N N . THR A 1 120 ? -21.821 -4.394 21.122 1.00 94.81 120 THR A N 1
ATOM 979 C CA . THR A 1 120 ? -22.972 -5.155 21.637 1.00 94.81 120 THR A CA 1
ATOM 980 C C . THR A 1 120 ? -23.974 -4.243 22.344 1.00 94.81 120 THR A C 1
ATOM 982 O O . THR A 1 120 ? -25.176 -4.408 22.152 1.00 94.81 120 THR A O 1
ATOM 985 N N . LYS A 1 121 ? -23.506 -3.231 23.089 1.00 95.19 121 LYS A N 1
ATOM 986 C CA . LYS A 1 121 ? -24.376 -2.202 23.693 1.00 95.19 121 LYS A CA 1
ATOM 987 C C . LYS A 1 121 ? -25.168 -1.414 22.643 1.00 95.19 121 LYS A C 1
ATOM 989 O O . LYS A 1 121 ? -26.267 -0.955 22.942 1.00 95.19 121 LYS A O 1
ATOM 994 N N . LYS A 1 122 ? -24.644 -1.295 21.416 1.00 93.12 122 LYS A N 1
ATOM 995 C CA . LYS A 1 122 ? -25.328 -0.693 20.257 1.00 93.12 122 LYS A CA 1
ATOM 996 C C . LYS A 1 122 ? -26.195 -1.680 19.451 1.00 93.12 122 LYS A C 1
ATOM 998 O O . LYS A 1 122 ? -26.604 -1.337 18.348 1.00 93.12 122 LYS A O 1
ATOM 1003 N N . ASP A 1 123 ? -26.455 -2.888 19.959 1.00 91.81 123 ASP A N 1
ATOM 1004 C CA . ASP A 1 123 ? -27.184 -3.968 19.262 1.00 91.81 123 ASP A CA 1
ATOM 1005 C C . ASP A 1 123 ? -26.533 -4.390 17.926 1.00 91.81 123 ASP A C 1
ATOM 1007 O O . ASP A 1 123 ? -27.176 -4.732 16.932 1.00 91.81 123 ASP A O 1
ATOM 1011 N N . ARG A 1 124 ? -25.196 -4.329 17.879 1.00 92.75 124 ARG A N 1
ATOM 1012 C CA . ARG A 1 124 ? -24.384 -4.543 16.673 1.00 92.75 124 ARG A CA 1
ATOM 1013 C C . ARG A 1 124 ? -23.267 -5.565 16.934 1.00 92.75 124 ARG A C 1
ATOM 1015 O O . ARG A 1 124 ? -22.091 -5.218 16.874 1.00 92.75 124 ARG A O 1
ATOM 1022 N N . PRO A 1 125 ? -23.574 -6.845 17.217 1.00 89.94 125 PRO A N 1
ATOM 1023 C CA . PRO A 1 125 ? -22.559 -7.833 17.581 1.00 89.94 125 PRO A CA 1
ATOM 1024 C C . PRO A 1 125 ? -21.538 -8.067 16.457 1.00 89.94 125 PRO A C 1
ATOM 1026 O O . PRO A 1 125 ? -21.891 -8.270 15.290 1.00 89.94 125 PRO A O 1
ATOM 1029 N N . ALA A 1 126 ? -20.259 -8.111 16.832 1.00 92.12 126 ALA A N 1
ATOM 1030 C CA . ALA A 1 126 ? -19.140 -8.151 15.898 1.00 92.12 126 ALA A CA 1
ATOM 1031 C C . ALA A 1 126 ? -18.272 -9.406 16.039 1.00 92.12 126 ALA A C 1
ATOM 1033 O O . ALA A 1 126 ? -18.127 -9.993 17.115 1.00 92.12 126 ALA A O 1
ATOM 1034 N N . ARG A 1 127 ? -17.655 -9.813 14.929 1.00 89.75 127 ARG A N 1
ATOM 1035 C CA . ARG A 1 127 ? -16.637 -10.867 14.892 1.00 89.75 127 ARG A CA 1
ATOM 1036 C C . ARG A 1 127 ? -15.262 -10.237 14.742 1.00 89.75 127 ARG A C 1
ATOM 1038 O O . ARG A 1 127 ? -15.031 -9.485 13.803 1.00 89.75 127 ARG A O 1
ATOM 1045 N N . TYR A 1 128 ? -14.370 -10.600 15.653 1.00 89.00 128 TYR A N 1
ATOM 1046 C CA . TYR A 1 128 ? -12.958 -10.273 15.541 1.00 89.00 128 TYR A CA 1
ATOM 1047 C C . TYR A 1 128 ? -12.219 -11.423 14.866 1.00 89.00 128 TYR A C 1
ATOM 1049 O O . TYR A 1 128 ? -12.501 -12.584 15.178 1.00 89.00 128 TYR A O 1
ATOM 1057 N N . PHE A 1 129 ? -11.293 -11.096 13.978 1.00 84.44 129 PHE A N 1
ATOM 1058 C CA . PHE A 1 129 ? -10.271 -12.005 13.464 1.00 84.44 129 PHE A CA 1
ATOM 1059 C C . PHE A 1 129 ? -8.895 -11.430 13.816 1.00 84.44 129 PHE A C 1
ATOM 1061 O O . PHE A 1 129 ? -8.792 -10.238 14.104 1.00 84.44 129 PHE A O 1
ATOM 1068 N N . SER A 1 130 ? -7.874 -12.282 13.877 1.00 70.69 130 SER A N 1
ATOM 1069 C CA . SER A 1 130 ? -6.537 -11.897 14.338 1.00 70.69 130 SER A CA 1
ATOM 1070 C C . SER A 1 130 ? -5.831 -10.968 13.333 1.00 70.69 130 SER A C 1
ATOM 1072 O O . SER A 1 130 ? -6.489 -10.314 12.525 1.00 70.69 130 SER A O 1
ATOM 1074 N N . ALA A 1 131 ? -4.507 -10.832 13.409 1.00 60.94 131 ALA A N 1
ATOM 1075 C CA . ALA A 1 131 ? -3.713 -10.047 12.454 1.00 60.94 131 ALA A CA 1
ATOM 1076 C C . ALA A 1 131 ? -2.542 -10.868 11.866 1.00 60.94 131 ALA A C 1
ATOM 1078 O O . ALA A 1 131 ? -1.423 -10.375 11.714 1.00 60.94 131 ALA A O 1
ATOM 107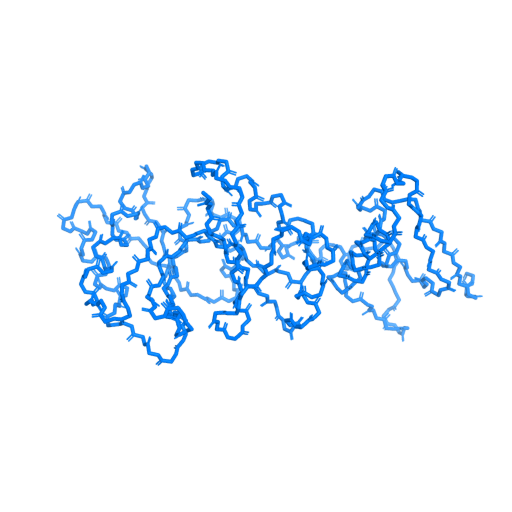9 N N . GLU A 1 132 ? -2.764 -12.151 11.594 1.00 61.50 132 GLU A N 1
ATOM 1080 C CA . GLU A 1 132 ? -1.766 -13.077 11.066 1.00 61.50 132 GLU A CA 1
ATOM 1081 C C . GLU A 1 132 ? -1.582 -12.977 9.535 1.00 61.50 132 GLU A C 1
ATOM 1083 O O . GLU A 1 132 ? -2.474 -12.537 8.810 1.00 61.50 132 GLU A O 1
ATOM 1088 N N . PRO A 1 133 ? -0.437 -13.430 8.977 1.00 52.19 133 PRO A N 1
ATOM 1089 C CA . PRO A 1 133 ? -0.159 -13.376 7.534 1.00 52.19 133 PRO A CA 1
ATOM 1090 C C . PRO A 1 133 ? -1.215 -14.048 6.642 1.00 52.19 133 PRO A C 1
ATOM 1092 O O . PRO A 1 133 ? -1.403 -13.636 5.497 1.00 52.19 133 PRO A O 1
ATOM 1095 N N . GLN A 1 134 ? -1.926 -15.055 7.162 1.00 53.50 134 GLN A N 1
ATOM 1096 C CA . GLN A 1 134 ? -3.049 -15.711 6.478 1.00 53.50 134 GLN A CA 1
ATOM 1097 C C . GLN A 1 134 ? -4.225 -14.744 6.224 1.00 53.50 134 GLN A C 1
ATOM 1099 O O . GLN A 1 134 ? -5.068 -15.002 5.366 1.00 53.50 134 GLN A O 1
ATOM 1104 N N . GLU A 1 135 ? -4.268 -13.598 6.908 1.00 59.81 135 GLU A N 1
ATOM 1105 C CA . GLU A 1 135 ? -5.391 -12.665 6.874 1.00 59.81 135 GLU A CA 1
ATOM 1106 C C . GLU A 1 135 ? -5.204 -11.471 5.935 1.00 59.81 135 GLU A C 1
ATOM 1108 O O . GLU A 1 135 ? -6.190 -10.823 5.600 1.00 59.81 135 GLU A O 1
ATOM 1113 N N . VAL A 1 136 ? -4.003 -11.221 5.396 1.00 60.97 136 VAL A N 1
ATOM 1114 C CA . VAL A 1 136 ? -3.862 -10.352 4.204 1.00 60.97 136 VAL A CA 1
ATOM 1115 C C . VAL A 1 136 ? -4.691 -10.942 3.059 1.00 60.97 136 VAL A C 1
ATOM 1117 O O . VAL A 1 136 ? -5.439 -10.226 2.396 1.00 60.97 136 VAL A O 1
ATOM 1120 N N . ALA A 1 137 ? -4.633 -12.269 2.898 1.00 59.44 137 ALA A N 1
ATOM 1121 C CA . ALA A 1 137 ? -5.514 -13.000 1.998 1.00 59.44 137 ALA A CA 1
ATOM 1122 C C . ALA A 1 137 ? -6.978 -12.948 2.473 1.00 59.44 137 ALA A C 1
ATOM 1124 O O . ALA A 1 137 ? -7.867 -12.723 1.659 1.00 59.44 137 ALA A O 1
ATOM 1125 N N . PHE A 1 138 ? -7.257 -13.084 3.777 1.00 66.56 138 PHE A N 1
ATOM 1126 C CA . PHE A 1 138 ? -8.625 -12.932 4.297 1.00 66.56 138 PHE A CA 1
ATOM 1127 C C . PHE A 1 138 ? -9.234 -11.573 3.937 1.00 66.56 138 PHE A C 1
ATOM 1129 O O . PHE A 1 138 ? -10.339 -11.559 3.415 1.00 66.56 138 PHE A O 1
ATOM 1136 N N . LEU A 1 139 ? -8.527 -10.461 4.155 1.00 69.38 139 LEU A N 1
ATOM 1137 C CA . LEU A 1 139 ? -8.965 -9.104 3.811 1.00 69.38 139 LEU A CA 1
ATOM 1138 C C . LEU A 1 139 ? -9.139 -8.920 2.301 1.00 69.38 139 LEU A C 1
ATOM 1140 O O . LEU A 1 139 ? -10.124 -8.320 1.876 1.00 69.38 139 LEU A O 1
ATOM 1144 N N . ALA A 1 140 ? -8.229 -9.474 1.495 1.00 62.56 140 ALA A N 1
ATOM 1145 C CA . ALA A 1 140 ? -8.357 -9.459 0.039 1.00 62.56 140 ALA A CA 1
ATOM 1146 C C . ALA A 1 140 ? -9.610 -10.224 -0.443 1.00 62.56 140 ALA A C 1
ATOM 1148 O O . ALA A 1 140 ? -10.288 -9.781 -1.369 1.00 62.56 140 ALA A O 1
ATOM 1149 N N . HIS A 1 141 ? -9.955 -11.336 0.219 1.00 66.56 141 HIS A N 1
ATOM 1150 C CA . HIS A 1 141 ? -11.075 -12.211 -0.158 1.00 66.56 141 HIS A CA 1
ATOM 1151 C C . HIS A 1 141 ? -12.408 -11.872 0.548 1.00 66.56 141 HIS A C 1
ATOM 1153 O O . HIS A 1 141 ? -13.477 -12.210 0.041 1.00 66.56 141 HIS A O 1
ATOM 1159 N N . HIS A 1 142 ? -12.390 -11.168 1.687 1.00 68.44 142 HIS A N 1
ATOM 1160 C CA . HIS A 1 142 ? -13.565 -10.793 2.488 1.00 68.44 142 HIS A CA 1
ATOM 1161 C C . HIS A 1 142 ? -13.785 -9.280 2.477 1.00 68.44 142 HIS A C 1
ATOM 1163 O O . HIS A 1 142 ? -13.518 -8.584 3.453 1.00 68.44 142 HIS A O 1
ATOM 1169 N N . GLN A 1 143 ? -14.395 -8.778 1.402 1.00 63.25 143 GLN A N 1
ATOM 1170 C CA . GLN A 1 143 ? -14.629 -7.342 1.173 1.00 63.25 143 GLN A CA 1
ATOM 1171 C C . GLN A 1 143 ? -15.413 -6.600 2.278 1.00 63.25 143 GLN A C 1
ATOM 1173 O O . GLN A 1 143 ? -15.424 -5.371 2.294 1.00 63.25 143 GLN A O 1
ATOM 1178 N N . ASN A 1 144 ? -16.084 -7.318 3.190 1.00 74.19 144 ASN A N 1
ATOM 1179 C CA . ASN A 1 144 ? -16.854 -6.719 4.289 1.00 74.19 144 ASN A CA 1
ATOM 1180 C C . ASN A 1 144 ? -16.067 -6.636 5.613 1.00 74.19 144 ASN A C 1
ATOM 1182 O O . ASN A 1 144 ? -16.588 -6.102 6.591 1.00 74.19 144 ASN A O 1
ATOM 1186 N N . ALA A 1 145 ? -14.857 -7.196 5.682 1.00 85.12 145 ALA A N 1
ATOM 1187 C CA . ALA A 1 145 ? -14.015 -7.102 6.865 1.00 85.12 145 ALA A CA 1
ATOM 1188 C C . ALA A 1 145 ? -13.320 -5.733 6.920 1.00 85.12 145 ALA A C 1
ATOM 1190 O O . ALA A 1 145 ? -12.777 -5.268 5.920 1.00 85.12 145 ALA A O 1
ATOM 1191 N N . ARG A 1 146 ? -13.346 -5.089 8.090 1.00 89.50 146 ARG A N 1
ATOM 1192 C CA . ARG A 1 146 ? -12.692 -3.804 8.350 1.00 89.50 146 ARG A CA 1
ATOM 1193 C C . ARG A 1 146 ? -11.430 -3.994 9.173 1.00 89.50 146 ARG A C 1
ATOM 1195 O O . ARG A 1 146 ? -11.476 -4.533 10.272 1.00 89.50 146 ARG A O 1
ATOM 1202 N N . GLU A 1 147 ? -10.307 -3.525 8.662 1.00 91.88 147 GLU A N 1
ATOM 1203 C CA . GLU A 1 147 ? -9.069 -3.469 9.427 1.00 91.88 147 GLU A CA 1
ATOM 1204 C C . GLU A 1 147 ? -8.831 -2.031 9.875 1.00 91.88 147 GLU A C 1
ATOM 1206 O O . GLU A 1 147 ? -8.699 -1.127 9.048 1.00 91.88 147 GLU A O 1
ATOM 1211 N N . ILE A 1 148 ? -8.821 -1.840 11.193 1.00 93.88 148 ILE A N 1
ATOM 1212 C CA . ILE A 1 148 ? -8.652 -0.540 11.831 1.00 93.88 148 ILE A CA 1
ATOM 1213 C C . ILE A 1 148 ? -7.269 -0.470 12.467 1.00 93.88 148 ILE A C 1
ATOM 1215 O O . ILE A 1 148 ? -6.829 -1.403 13.143 1.00 93.88 148 ILE A O 1
ATOM 1219 N N . PHE A 1 149 ? -6.610 0.664 12.281 1.00 93.50 149 PHE A N 1
ATOM 1220 C CA . PHE A 1 149 ? -5.319 0.967 12.866 1.00 93.50 149 PHE A CA 1
ATOM 1221 C C . PHE A 1 149 ? -5.407 2.212 13.734 1.00 93.50 149 PHE A C 1
ATOM 1223 O O . PHE A 1 149 ? -6.029 3.207 13.359 1.00 93.50 149 PHE A O 1
ATOM 1230 N N . VAL A 1 150 ? -4.713 2.167 14.864 1.00 93.81 150 VAL A N 1
ATOM 1231 C CA . VAL A 1 150 ? -4.353 3.360 15.622 1.00 93.81 150 VAL A CA 1
ATOM 1232 C C . VAL A 1 150 ? -2.842 3.427 15.732 1.00 93.81 150 VAL A C 1
ATOM 1234 O O . VAL A 1 150 ? -2.181 2.425 16.004 1.00 93.81 150 VAL A O 1
ATOM 1237 N N . PHE A 1 151 ? -2.281 4.605 15.518 1.00 91.56 151 PHE A N 1
ATOM 1238 C CA . PHE A 1 151 ? -0.870 4.843 15.772 1.00 91.56 151 PHE A CA 1
ATOM 1239 C C . PHE A 1 151 ? -0.662 6.247 16.313 1.00 91.56 151 PHE A C 1
ATOM 1241 O O . PHE A 1 151 ? -1.491 7.136 16.122 1.00 91.56 151 PHE A O 1
ATOM 1248 N N . GLN A 1 152 ? 0.447 6.432 17.015 1.00 87.69 152 GLN A N 1
ATOM 1249 C CA . GLN A 1 152 ? 0.843 7.741 17.504 1.00 87.69 152 GLN A CA 1
ATOM 1250 C C . GLN A 1 152 ? 1.841 8.364 16.540 1.00 87.69 152 GLN A C 1
ATOM 1252 O O . GLN A 1 152 ? 2.918 7.819 16.307 1.00 87.69 152 GLN A O 1
ATOM 1257 N N . ASP A 1 153 ? 1.473 9.516 16.004 1.00 82.44 153 ASP A N 1
ATOM 1258 C CA . ASP A 1 153 ? 2.365 10.385 15.265 1.00 82.44 153 ASP A CA 1
ATOM 1259 C C . ASP A 1 153 ? 3.066 11.313 16.261 1.00 82.44 153 ASP A C 1
ATOM 1261 O O . ASP A 1 153 ? 2.538 12.346 16.684 1.00 82.44 153 ASP A O 1
ATOM 1265 N N . THR A 1 154 ? 4.257 10.908 16.701 1.00 74.69 154 THR A N 1
ATOM 1266 C CA . THR A 1 154 ? 5.024 11.690 17.677 1.00 74.69 154 THR A CA 1
ATOM 1267 C C . THR A 1 154 ? 5.594 12.973 17.086 1.00 74.69 154 THR A C 1
ATOM 1269 O O . THR A 1 154 ? 5.855 13.909 17.840 1.00 74.69 154 THR A O 1
ATOM 1272 N N . GLU A 1 155 ? 5.794 13.036 15.768 1.00 76.00 155 GLU A N 1
ATOM 1273 C CA . GLU A 1 155 ? 6.296 14.243 15.109 1.00 76.00 155 GLU A CA 1
ATOM 1274 C C . GLU A 1 155 ? 5.228 15.340 15.147 1.00 76.00 155 GLU A C 1
ATOM 1276 O O . GLU A 1 155 ? 5.504 16.472 15.548 1.00 76.00 155 GLU A O 1
ATOM 1281 N N . HIS A 1 156 ? 3.984 14.973 14.843 1.00 79.62 156 HIS A N 1
ATOM 1282 C CA . HIS A 1 156 ? 2.851 15.894 14.826 1.00 79.62 156 HIS A CA 1
ATOM 1283 C C . HIS A 1 156 ? 2.042 15.925 16.132 1.00 79.62 156 HIS A C 1
ATOM 1285 O O . HIS A 1 156 ? 1.041 16.632 16.206 1.00 79.62 156 HIS A O 1
ATOM 1291 N N . GLN A 1 157 ? 2.495 15.213 17.172 1.00 84.81 157 GLN A N 1
ATOM 1292 C CA . GLN A 1 157 ? 1.879 15.152 18.506 1.00 84.81 157 GLN A CA 1
ATOM 1293 C C . GLN A 1 157 ? 0.397 14.743 18.484 1.00 84.81 157 GLN A C 1
ATOM 1295 O O . GLN A 1 157 ? -0.404 15.246 19.276 1.00 84.81 157 GLN A O 1
ATOM 1300 N N . ASN A 1 158 ? 0.053 13.771 17.636 1.00 90.19 158 ASN A N 1
ATOM 1301 C CA . ASN A 1 158 ? -1.318 13.299 17.466 1.00 90.19 158 ASN A CA 1
ATOM 1302 C C . ASN A 1 158 ? -1.426 11.771 17.575 1.00 90.19 158 ASN A C 1
ATOM 1304 O O . ASN A 1 158 ? -0.479 11.039 17.297 1.00 90.19 158 ASN A O 1
ATOM 1308 N N . SER A 1 159 ? -2.605 11.283 17.949 1.00 92.38 159 SER A N 1
ATOM 1309 C CA . SER A 1 159 ? -3.013 9.889 17.752 1.00 92.38 159 SER A CA 1
ATOM 1310 C C . SER A 1 159 ? -3.924 9.813 16.535 1.00 92.38 159 SER A C 1
ATOM 1312 O O . SER A 1 159 ? -4.904 10.548 16.448 1.00 92.38 159 SER A O 1
ATOM 1314 N N . VAL A 1 160 ? -3.622 8.919 15.603 1.00 94.69 160 VAL A N 1
ATOM 1315 C CA . VAL A 1 160 ? -4.324 8.820 14.324 1.00 94.69 160 VAL A CA 1
ATOM 1316 C C . VAL A 1 160 ? -5.107 7.519 14.263 1.00 94.69 160 VAL A C 1
ATOM 1318 O O . VAL A 1 160 ? -4.546 6.442 14.466 1.00 94.69 160 VAL A O 1
ATOM 1321 N N . LEU A 1 161 ? -6.397 7.625 13.947 1.00 96.00 161 LEU A N 1
ATOM 1322 C CA . LEU A 1 161 ? -7.288 6.505 13.669 1.00 96.00 161 LEU A CA 1
ATOM 1323 C C . LEU A 1 161 ? -7.480 6.388 12.158 1.00 96.00 161 LEU A C 1
ATOM 1325 O O . LEU A 1 161 ? -7.936 7.322 11.490 1.00 96.00 161 LEU A O 1
ATOM 1329 N N . CYS A 1 162 ? -7.142 5.230 11.609 1.00 95.69 162 CYS A N 1
ATOM 1330 C CA . CYS A 1 162 ? -7.207 4.979 10.178 1.00 95.69 162 CYS A CA 1
ATOM 1331 C C . CYS A 1 162 ? -7.777 3.598 9.862 1.00 95.69 162 CYS A C 1
ATOM 1333 O O . CYS A 1 162 ? -7.837 2.703 10.705 1.00 95.69 162 CYS A O 1
ATOM 1335 N N . GLU A 1 163 ? -8.223 3.444 8.623 1.00 95.00 163 GLU A N 1
ATOM 1336 C CA . GLU A 1 163 ? -8.782 2.202 8.105 1.00 95.00 163 GLU A CA 1
ATOM 1337 C C . GLU A 1 163 ? -8.034 1.772 6.848 1.00 95.00 163 GLU A C 1
ATOM 1339 O O . GLU A 1 163 ? -7.717 2.594 5.988 1.00 95.00 163 GLU A O 1
ATOM 1344 N N . THR A 1 164 ? -7.795 0.472 6.712 1.00 94.56 164 THR A N 1
ATOM 1345 C CA . THR A 1 164 ? -7.221 -0.099 5.495 1.00 94.56 164 THR A CA 1
ATOM 1346 C C . THR A 1 164 ? -8.193 -0.003 4.322 1.00 94.56 164 THR A C 1
ATOM 1348 O O . THR A 1 164 ? -9.275 -0.591 4.335 1.00 94.56 164 THR A O 1
ATOM 1351 N N . PHE A 1 165 ? -7.783 0.700 3.269 1.00 95.12 165 PHE A N 1
ATOM 1352 C CA . PHE A 1 165 ? -8.587 0.920 2.063 1.00 95.12 165 PHE A CA 1
ATOM 1353 C C . PHE A 1 165 ? -8.125 0.073 0.878 1.00 95.12 165 PHE A C 1
ATOM 1355 O O . PHE A 1 165 ? -8.946 -0.313 0.039 1.00 95.12 165 PHE A O 1
ATOM 1362 N N . ALA A 1 166 ? -6.837 -0.264 0.841 1.00 94.50 166 ALA A N 1
ATOM 1363 C CA . ALA A 1 166 ? -6.277 -1.182 -0.137 1.00 94.50 166 ALA A CA 1
ATOM 1364 C C . ALA A 1 166 ? -5.258 -2.120 0.516 1.00 94.50 166 ALA A C 1
ATOM 1366 O O . ALA A 1 166 ? -4.471 -1.713 1.375 1.00 94.50 166 ALA A O 1
ATOM 1367 N N . VAL A 1 167 ? -5.277 -3.379 0.082 1.00 92.25 167 VAL A N 1
ATOM 1368 C CA . VAL A 1 167 ? -4.378 -4.445 0.533 1.00 92.25 167 VAL A CA 1
ATOM 1369 C C . VAL A 1 167 ? -3.806 -5.148 -0.682 1.00 92.25 167 VAL A C 1
ATOM 1371 O O . VAL A 1 167 ? -4.499 -5.387 -1.668 1.00 92.25 167 VAL A O 1
ATOM 1374 N N . GLN A 1 168 ? -2.525 -5.480 -0.606 1.00 90.25 168 GLN A N 1
ATOM 1375 C CA . GLN A 1 168 ? -1.822 -6.134 -1.690 1.00 90.25 168 GLN A CA 1
ATOM 1376 C C . GLN A 1 168 ? -2.372 -7.542 -1.964 1.00 90.25 168 GLN A C 1
ATOM 1378 O O . GLN A 1 168 ? -2.464 -8.374 -1.062 1.00 90.25 168 GLN A O 1
ATOM 1383 N N . ASP A 1 169 ? -2.640 -7.837 -3.237 1.00 89.25 169 ASP A N 1
ATOM 1384 C CA . ASP A 1 169 ? -3.054 -9.166 -3.691 1.00 89.25 169 ASP A CA 1
ATOM 1385 C C . ASP A 1 169 ? -1.848 -10.123 -3.769 1.00 89.25 169 ASP A C 1
ATOM 1387 O O . ASP A 1 169 ? -1.064 -10.120 -4.726 1.00 89.25 169 ASP A O 1
ATOM 1391 N N . LEU A 1 170 ? -1.684 -10.944 -2.729 1.00 86.56 170 LEU A N 1
ATOM 1392 C CA . LEU A 1 170 ? -0.610 -11.935 -2.635 1.00 86.56 170 LEU A CA 1
ATOM 1393 C C . LEU A 1 170 ? -0.718 -13.042 -3.693 1.00 86.56 170 LEU A C 1
ATOM 1395 O O . LEU A 1 170 ? 0.317 -13.557 -4.136 1.00 86.56 170 LEU A O 1
ATOM 1399 N N . ASP A 1 171 ? -1.932 -13.390 -4.121 1.00 88.00 171 ASP A N 1
ATOM 1400 C CA . ASP A 1 171 ? -2.161 -14.422 -5.131 1.00 88.00 171 ASP A CA 1
ATOM 1401 C C . ASP A 1 171 ? -1.686 -13.921 -6.498 1.00 88.00 171 ASP A C 1
ATOM 1403 O O . ASP A 1 171 ? -0.969 -14.635 -7.210 1.00 88.00 171 ASP A O 1
ATOM 1407 N N . ASN A 1 172 ? -1.963 -12.655 -6.824 1.00 89.19 172 ASN A N 1
ATOM 1408 C CA . ASN A 1 172 ? -1.452 -12.014 -8.034 1.00 89.19 172 ASN A CA 1
ATOM 1409 C C . ASN A 1 172 ? 0.086 -11.931 -8.043 1.00 89.19 172 ASN A C 1
ATOM 1411 O O . ASN A 1 172 ? 0.717 -12.262 -9.049 1.00 89.19 172 ASN A O 1
ATOM 1415 N N . TRP A 1 173 ? 0.724 -11.576 -6.922 1.00 90.25 173 TRP A N 1
ATOM 1416 C CA . TRP A 1 173 ? 2.193 -11.583 -6.842 1.00 90.25 173 TRP A CA 1
ATOM 1417 C C . TRP A 1 173 ? 2.789 -12.981 -6.985 1.00 90.25 173 TRP A C 1
ATOM 1419 O O . TRP A 1 173 ? 3.800 -13.160 -7.668 1.00 90.25 173 TRP A O 1
ATOM 1429 N N . THR A 1 174 ? 2.145 -13.982 -6.386 1.00 89.00 174 THR A N 1
ATOM 1430 C CA . THR A 1 174 ? 2.555 -15.384 -6.520 1.00 89.00 174 THR A CA 1
ATOM 1431 C C . THR A 1 174 ? 2.419 -15.854 -7.965 1.00 89.00 174 THR A C 1
ATOM 1433 O O . THR A 1 174 ? 3.308 -16.537 -8.480 1.00 89.00 174 THR A O 1
ATOM 1436 N N . LYS A 1 175 ? 1.337 -15.457 -8.643 1.00 90.31 175 LYS A N 1
ATOM 1437 C CA . LYS A 1 175 ? 1.103 -15.730 -10.060 1.00 90.31 175 LYS A CA 1
ATOM 1438 C C . LYS A 1 175 ? 2.191 -15.108 -10.935 1.00 90.31 175 LYS A C 1
ATOM 1440 O O . LYS A 1 175 ? 2.805 -15.834 -11.715 1.00 90.31 175 LYS A O 1
ATOM 1445 N N . LYS A 1 176 ? 2.469 -13.811 -10.765 1.00 88.50 176 LYS A N 1
ATOM 1446 C CA . LYS A 1 176 ? 3.521 -13.086 -11.500 1.00 88.50 176 LYS A CA 1
ATOM 1447 C C . LYS A 1 176 ? 4.895 -13.743 -11.363 1.00 88.50 176 LYS A C 1
ATOM 1449 O O . LYS A 1 176 ? 5.640 -13.818 -12.334 1.00 88.50 176 LYS A O 1
ATOM 1454 N N . ASP A 1 177 ? 5.225 -14.241 -10.173 1.00 87.81 177 ASP A N 1
ATOM 1455 C CA . ASP A 1 177 ? 6.531 -14.853 -9.922 1.00 87.81 177 ASP A CA 1
ATOM 1456 C C . ASP A 1 177 ? 6.621 -16.299 -10.440 1.00 87.81 177 ASP A C 1
ATOM 1458 O O . ASP A 1 177 ? 7.581 -16.679 -11.115 1.00 87.81 177 ASP A O 1
ATOM 1462 N N . ARG A 1 178 ? 5.607 -17.126 -10.150 1.00 86.38 178 ARG A N 1
ATOM 1463 C CA . ARG A 1 178 ? 5.684 -18.586 -10.341 1.00 86.38 178 ARG A CA 1
ATOM 1464 C C . ARG A 1 178 ? 5.077 -19.099 -11.639 1.00 86.38 178 ARG A C 1
ATOM 1466 O O . ARG A 1 178 ? 5.413 -20.213 -12.029 1.00 86.38 178 ARG A O 1
ATOM 1473 N N . GLN A 1 179 ? 4.190 -18.340 -12.281 1.00 88.31 179 GLN A N 1
ATOM 1474 C CA . GLN A 1 179 ? 3.483 -18.774 -13.496 1.00 88.31 179 GLN A CA 1
ATOM 1475 C C . GLN A 1 179 ? 4.073 -18.180 -14.781 1.00 88.31 179 GLN A C 1
ATOM 1477 O O . GLN A 1 179 ? 3.421 -18.185 -15.824 1.00 88.31 179 GLN A O 1
ATOM 1482 N N . LYS A 1 180 ? 5.316 -17.684 -14.735 1.00 86.81 180 LYS A N 1
ATOM 1483 C CA . LYS A 1 180 ? 6.047 -17.316 -15.951 1.00 86.81 180 LYS A CA 1
ATOM 1484 C C . LYS A 1 180 ? 6.223 -18.560 -16.835 1.00 86.81 180 LYS A C 1
ATOM 1486 O O . LYS A 1 180 ? 6.648 -19.590 -16.310 1.00 86.81 180 LYS A O 1
ATOM 1491 N N . PRO A 1 181 ? 5.966 -18.477 -18.157 1.00 86.12 181 PRO A N 1
ATOM 1492 C CA . PRO A 1 181 ? 6.179 -19.602 -19.073 1.00 86.12 181 PRO A CA 1
ATOM 1493 C C . PRO A 1 181 ? 7.610 -20.151 -19.023 1.00 86.12 181 PRO A C 1
ATOM 1495 O O . PRO A 1 181 ? 7.825 -21.348 -19.188 1.00 86.12 181 PRO A O 1
ATOM 1498 N N . TYR A 1 182 ? 8.580 -19.274 -18.750 1.00 86.31 182 TYR A N 1
ATOM 1499 C CA . TYR A 1 182 ? 9.975 -19.622 -18.530 1.00 86.31 182 TYR A CA 1
ATOM 1500 C C . TYR A 1 182 ? 10.477 -19.014 -17.215 1.00 86.31 182 TYR A C 1
ATOM 1502 O O . TYR A 1 182 ? 10.304 -17.824 -16.951 1.00 86.31 182 TYR A O 1
ATOM 1510 N N . ALA A 1 183 ? 11.120 -19.837 -16.386 1.00 81.12 183 ALA A N 1
ATOM 1511 C CA . ALA A 1 183 ? 11.756 -19.412 -15.146 1.00 81.12 183 ALA A CA 1
ATOM 1512 C C . ALA A 1 183 ? 13.071 -20.173 -14.950 1.00 81.12 183 ALA A C 1
ATOM 1514 O O . ALA A 1 183 ? 13.108 -21.400 -15.031 1.00 81.12 183 ALA A O 1
ATOM 1515 N N . ASN A 1 184 ? 14.149 -19.452 -14.638 1.00 81.06 184 ASN A N 1
ATOM 1516 C CA . ASN A 1 184 ? 15.467 -20.038 -14.421 1.00 81.06 184 ASN A CA 1
ATOM 1517 C C . ASN A 1 184 ? 15.962 -19.758 -12.998 1.00 81.06 184 ASN A C 1
ATOM 1519 O O . ASN A 1 184 ? 16.643 -18.773 -12.734 1.00 81.06 184 ASN A O 1
ATOM 1523 N N . ARG A 1 185 ? 15.640 -20.663 -12.065 1.00 76.44 185 ARG A N 1
ATOM 1524 C CA . ARG A 1 185 ? 16.011 -20.519 -10.645 1.00 76.44 185 ARG A CA 1
ATOM 1525 C C . ARG A 1 185 ? 17.521 -20.562 -10.394 1.00 76.44 185 ARG A C 1
ATOM 1527 O O . ARG A 1 185 ? 17.967 -20.044 -9.378 1.00 76.44 185 ARG A O 1
ATOM 1534 N N . ARG A 1 186 ? 18.306 -21.170 -11.293 1.00 75.38 186 ARG A N 1
ATOM 1535 C CA . ARG A 1 186 ? 19.764 -21.306 -11.128 1.00 75.38 186 ARG A CA 1
ATOM 1536 C C . ARG A 1 186 ? 20.506 -19.989 -11.354 1.00 75.38 186 ARG A C 1
ATOM 1538 O O . ARG A 1 186 ? 21.534 -19.782 -10.726 1.00 75.38 186 ARG A O 1
ATOM 1545 N N . LYS A 1 187 ? 19.978 -19.107 -12.210 1.00 69.12 187 LYS A N 1
ATOM 1546 C CA . LYS A 1 187 ? 20.556 -17.783 -12.505 1.00 69.12 187 LYS A CA 1
ATOM 1547 C C . LYS A 1 187 ? 20.098 -16.685 -11.528 1.00 69.12 187 LYS A C 1
ATOM 1549 O O . LYS A 1 187 ? 20.456 -15.528 -11.695 1.00 69.12 187 LYS A O 1
ATOM 1554 N N . GLY A 1 188 ? 19.343 -17.056 -10.489 1.00 68.19 188 GLY A N 1
ATOM 1555 C CA . GLY A 1 188 ? 18.698 -16.120 -9.570 1.00 68.19 188 GLY A CA 1
ATOM 1556 C C . GLY A 1 188 ? 17.365 -15.604 -10.116 1.00 68.19 188 GLY A C 1
ATOM 1557 O O . GLY A 1 188 ? 17.113 -15.609 -11.318 1.00 68.19 188 GLY A O 1
ATOM 1558 N N . MET A 1 189 ? 16.471 -15.191 -9.217 1.00 78.62 189 MET A N 1
ATOM 1559 C CA . MET A 1 189 ? 15.185 -14.598 -9.588 1.00 78.62 189 MET A CA 1
ATOM 1560 C C . MET A 1 189 ? 15.042 -13.254 -8.889 1.00 78.62 189 MET A C 1
ATOM 1562 O O . MET A 1 189 ? 14.969 -13.200 -7.663 1.00 78.62 189 MET A O 1
ATOM 1566 N N . LEU A 1 190 ? 14.994 -12.178 -9.675 1.00 89.94 190 LEU A N 1
ATOM 1567 C CA . LEU A 1 190 ? 14.568 -10.876 -9.179 1.00 89.94 190 LEU A CA 1
ATOM 1568 C C . LEU A 1 190 ? 13.075 -10.967 -8.818 1.00 89.94 190 LEU A C 1
ATOM 1570 O O . LEU A 1 190 ? 12.285 -11.327 -9.698 1.00 89.94 190 LEU A O 1
ATOM 1574 N N . PRO A 1 191 ? 12.667 -10.662 -7.572 1.00 91.56 191 PRO A N 1
ATOM 1575 C CA . PRO A 1 191 ? 11.257 -10.671 -7.208 1.00 91.56 191 PRO A CA 1
ATOM 1576 C C . PRO A 1 191 ?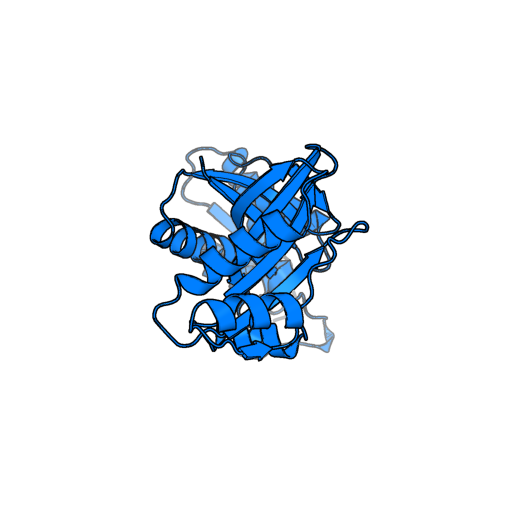 10.472 -9.638 -8.034 1.00 91.56 191 PRO A C 1
ATOM 1578 O O . PRO A 1 191 ? 10.936 -8.499 -8.150 1.00 91.56 191 PRO A O 1
ATOM 1581 N N . PRO A 1 192 ? 9.267 -9.962 -8.541 1.00 94.25 192 PRO A N 1
ATOM 1582 C CA . PRO A 1 192 ? 8.473 -9.031 -9.349 1.00 94.25 192 PRO A CA 1
ATOM 1583 C C . PRO A 1 192 ? 8.200 -7.682 -8.667 1.00 94.25 192 PRO A C 1
ATOM 1585 O O . PRO A 1 192 ? 8.222 -6.649 -9.319 1.00 94.25 192 PRO A O 1
ATOM 1588 N N . LYS A 1 193 ? 8.036 -7.661 -7.336 1.00 95.31 193 LYS A N 1
ATOM 1589 C CA . LYS A 1 193 ? 7.874 -6.413 -6.564 1.00 95.31 193 LYS A CA 1
ATOM 1590 C C . LYS A 1 193 ? 9.083 -5.485 -6.683 1.00 95.31 193 LYS A C 1
ATOM 1592 O O . LYS A 1 193 ? 8.924 -4.279 -6.818 1.00 95.31 193 LYS A O 1
ATOM 1597 N N . VAL A 1 194 ? 10.290 -6.052 -6.644 1.00 95.62 194 VAL A N 1
ATOM 1598 C CA . VAL A 1 194 ? 11.537 -5.287 -6.787 1.00 95.62 194 VAL A CA 1
ATOM 1599 C C . VAL A 1 194 ? 11.705 -4.820 -8.228 1.00 95.62 194 VAL A C 1
ATOM 1601 O O . VAL A 1 194 ? 12.061 -3.669 -8.452 1.00 95.62 194 VAL A O 1
ATOM 1604 N N . ALA A 1 195 ? 11.378 -5.674 -9.200 1.00 96.19 195 ALA A N 1
ATOM 1605 C CA . ALA A 1 195 ? 11.378 -5.304 -10.611 1.00 96.19 195 ALA A CA 1
ATOM 1606 C C . ALA A 1 195 ? 10.411 -4.142 -10.913 1.00 96.19 195 ALA A C 1
ATOM 1608 O O . ALA A 1 195 ? 10.783 -3.214 -11.636 1.00 96.19 195 ALA A O 1
ATOM 1609 N N . LEU A 1 196 ? 9.211 -4.152 -10.319 1.00 97.25 196 LEU A N 1
ATOM 1610 C CA . LEU A 1 196 ? 8.250 -3.054 -10.432 1.00 97.25 196 LEU A CA 1
ATOM 1611 C C . LEU A 1 196 ? 8.776 -1.776 -9.765 1.00 97.25 196 LEU A C 1
ATOM 1613 O O . LEU A 1 196 ? 8.784 -0.737 -10.416 1.00 97.25 196 LEU A O 1
ATOM 1617 N N . MET A 1 197 ? 9.312 -1.853 -8.540 1.00 98.19 197 MET A N 1
ATOM 1618 C CA . MET A 1 197 ? 9.938 -0.696 -7.880 1.00 98.19 197 MET A CA 1
ATOM 1619 C C . MET A 1 197 ? 11.040 -0.073 -8.745 1.00 98.19 197 MET A C 1
ATOM 1621 O O . MET A 1 197 ? 11.042 1.134 -8.969 1.00 98.19 197 MET A O 1
ATOM 1625 N N . MET A 1 198 ? 11.952 -0.885 -9.290 1.00 97.62 198 MET A N 1
ATOM 1626 C CA . MET A 1 198 ? 13.022 -0.405 -10.175 1.00 97.62 198 MET A CA 1
ATOM 1627 C C . MET A 1 198 ? 12.467 0.266 -11.437 1.00 97.62 198 MET A C 1
ATOM 1629 O O . MET A 1 198 ? 12.922 1.346 -11.815 1.00 97.62 198 MET A O 1
ATOM 1633 N N . THR A 1 199 ? 11.466 -0.359 -12.063 1.00 97.81 199 THR A N 1
ATOM 1634 C CA . THR A 1 199 ? 10.762 0.176 -13.236 1.00 97.81 199 THR A CA 1
ATOM 1635 C C . THR A 1 199 ? 10.145 1.536 -12.927 1.00 97.81 199 THR A C 1
ATOM 1637 O O . THR A 1 199 ? 10.335 2.489 -13.679 1.00 97.81 199 THR A O 1
ATOM 1640 N N . ASN A 1 200 ? 9.451 1.640 -11.798 1.00 97.88 200 ASN A N 1
ATOM 1641 C CA . ASN A 1 200 ? 8.758 2.843 -11.362 1.00 97.88 200 ASN A CA 1
ATOM 1642 C C . ASN A 1 200 ? 9.719 3.985 -11.040 1.00 97.88 200 ASN A C 1
ATOM 1644 O O . ASN A 1 200 ? 9.485 5.113 -11.462 1.00 97.88 200 ASN A O 1
ATOM 1648 N N . ILE A 1 201 ? 10.829 3.690 -10.360 1.00 98.12 201 ILE A N 1
ATOM 1649 C CA . ILE A 1 201 ? 11.873 4.675 -10.057 1.00 98.12 201 ILE A CA 1
ATOM 1650 C C . ILE A 1 201 ? 12.487 5.217 -11.349 1.00 98.12 201 ILE A C 1
ATOM 1652 O O . ILE A 1 201 ? 12.603 6.434 -11.511 1.00 98.12 201 ILE A O 1
ATOM 1656 N N . ALA A 1 202 ? 12.852 4.334 -12.284 1.00 96.81 202 ALA A N 1
ATOM 1657 C CA . ALA A 1 202 ? 13.423 4.736 -13.566 1.00 96.81 202 ALA A CA 1
ATOM 1658 C C . ALA A 1 202 ? 12.427 5.566 -14.393 1.00 96.81 202 ALA A C 1
ATOM 1660 O O . ALA A 1 202 ? 12.786 6.623 -14.915 1.00 96.81 202 ALA A O 1
ATOM 1661 N N . PHE A 1 203 ? 11.172 5.115 -14.468 1.00 96.25 203 PHE A N 1
ATOM 1662 C CA . PHE A 1 203 ? 10.097 5.799 -15.181 1.00 96.25 203 PHE A CA 1
ATOM 1663 C C . PHE A 1 203 ? 9.811 7.184 -14.591 1.00 96.25 203 PHE A C 1
ATOM 1665 O O . PHE A 1 203 ? 9.881 8.182 -15.307 1.00 96.25 203 PHE A O 1
ATOM 1672 N N . GLY A 1 204 ? 9.559 7.257 -13.283 1.00 95.75 204 GLY A N 1
ATOM 1673 C CA . GLY A 1 204 ? 9.267 8.504 -12.583 1.00 95.75 204 GLY A CA 1
ATOM 1674 C C . GLY A 1 204 ? 10.410 9.512 -12.700 1.00 95.75 204 GLY A C 1
ATOM 1675 O O . GLY A 1 204 ? 10.192 10.648 -13.120 1.00 95.75 204 GLY A O 1
ATOM 1676 N N . SER A 1 205 ? 11.650 9.071 -12.462 1.00 95.19 205 SER A N 1
ATOM 1677 C CA . SER A 1 205 ? 12.840 9.920 -12.629 1.00 95.19 205 SER A CA 1
ATOM 1678 C C . SER A 1 205 ? 12.978 10.450 -14.061 1.00 95.19 205 SER A C 1
ATOM 1680 O O . SER A 1 205 ? 13.288 11.626 -14.264 1.00 95.19 205 SER A O 1
ATOM 1682 N N . TYR A 1 206 ? 12.718 9.610 -15.072 1.00 95.62 206 TYR A N 1
ATOM 1683 C CA . TYR A 1 206 ? 12.753 10.032 -16.473 1.00 95.62 206 TYR A CA 1
ATOM 1684 C C . TYR A 1 206 ? 11.694 11.097 -16.772 1.00 95.62 206 TYR A C 1
ATOM 1686 O O . TYR A 1 206 ? 12.020 12.114 -17.389 1.00 95.62 206 TYR A O 1
ATOM 1694 N N . CYS A 1 207 ? 10.451 10.881 -16.335 1.00 93.88 207 CYS A N 1
ATOM 1695 C CA . CYS A 1 207 ? 9.340 11.810 -16.538 1.00 93.88 207 CYS A CA 1
ATOM 1696 C C . CYS A 1 207 ? 9.590 13.162 -15.861 1.00 93.88 207 CYS A C 1
ATOM 1698 O O . CYS A 1 207 ? 9.338 14.197 -16.477 1.00 93.88 207 CYS A O 1
ATOM 1700 N N . GLN A 1 208 ? 10.151 13.165 -14.649 1.00 92.94 208 GLN A N 1
ATOM 1701 C CA . GLN A 1 208 ? 10.538 14.39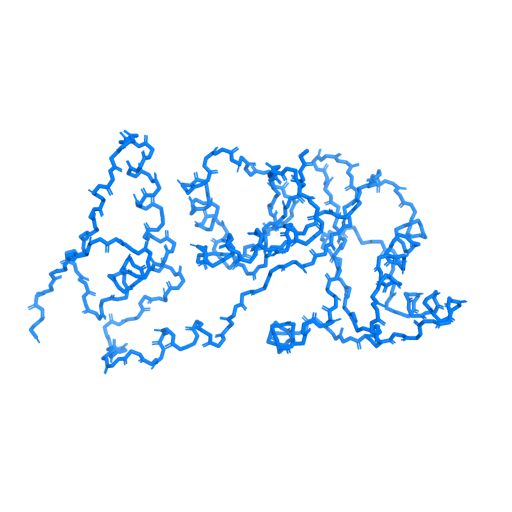4 -13.951 1.00 92.94 208 GLN A CA 1
ATOM 1702 C C . GLN A 1 208 ? 11.626 15.164 -14.711 1.00 92.94 208 GLN A C 1
ATO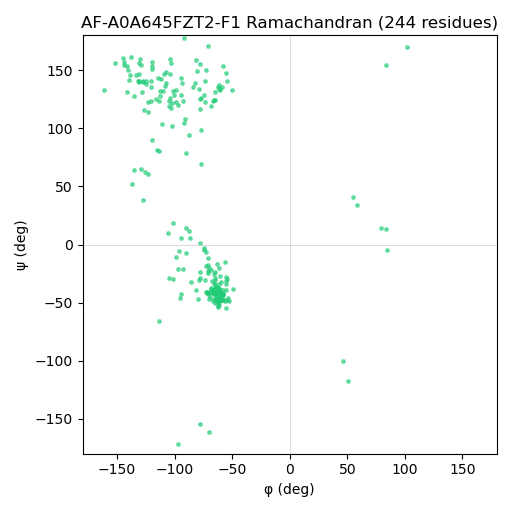M 1704 O O . GLN A 1 208 ? 11.528 16.378 -14.878 1.00 92.94 208 GLN A O 1
ATOM 1709 N N . ALA A 1 209 ? 12.639 14.465 -15.230 1.00 95.00 209 ALA A N 1
ATOM 1710 C CA . ALA A 1 209 ? 13.698 15.082 -16.028 1.00 95.00 209 ALA A CA 1
ATOM 1711 C C . ALA A 1 209 ? 13.242 15.496 -17.444 1.00 95.00 209 ALA A C 1
ATOM 1713 O O . ALA A 1 209 ? 13.916 16.289 -18.102 1.00 95.00 209 ALA A O 1
ATOM 1714 N N . ASN A 1 210 ? 12.124 14.954 -17.940 1.00 94.81 210 ASN A N 1
ATOM 1715 C CA . ASN A 1 210 ? 11.630 15.155 -19.304 1.00 94.81 210 ASN A CA 1
ATOM 1716 C C . ASN A 1 210 ? 10.111 15.428 -19.331 1.00 94.81 210 ASN A C 1
ATOM 1718 O O . ASN A 1 210 ? 9.354 14.637 -19.911 1.00 94.81 210 ASN A O 1
ATOM 1722 N N . PRO A 1 211 ? 9.642 16.542 -18.745 1.00 91.06 211 PRO A N 1
ATOM 1723 C CA . PRO A 1 211 ? 8.218 16.837 -18.661 1.00 91.06 211 PRO A CA 1
ATOM 1724 C C . PRO A 1 211 ? 7.570 16.903 -20.053 1.00 91.06 211 PRO A C 1
ATOM 1726 O O . PRO A 1 211 ? 8.107 17.496 -20.988 1.00 91.06 211 PRO A O 1
ATOM 1729 N N . GLY A 1 212 ? 6.398 16.277 -20.197 1.00 87.44 212 GLY A N 1
ATOM 1730 C CA . GLY A 1 212 ? 5.607 16.281 -21.433 1.00 87.44 212 GLY A CA 1
ATOM 1731 C C . GLY A 1 212 ? 5.996 15.234 -22.486 1.00 87.44 212 GLY A C 1
ATOM 1732 O O . GLY A 1 212 ? 5.281 15.104 -23.484 1.00 87.44 212 GLY A O 1
ATOM 1733 N N . LYS A 1 213 ? 7.067 14.450 -22.286 1.00 88.62 213 LYS A N 1
ATOM 1734 C CA . LYS A 1 213 ? 7.378 13.316 -23.173 1.00 88.62 213 LYS A CA 1
ATOM 1735 C C . LYS A 1 213 ? 6.424 12.149 -22.924 1.00 88.62 213 LYS A C 1
ATOM 1737 O O . LYS A 1 213 ? 6.268 11.704 -21.793 1.00 88.62 213 LYS A O 1
ATOM 1742 N N . LYS A 1 214 ? 5.813 11.648 -24.002 1.00 77.25 214 LYS A N 1
ATOM 1743 C CA . LYS A 1 214 ? 4.827 10.554 -23.956 1.00 77.25 214 LYS A CA 1
ATOM 1744 C C . LYS A 1 214 ? 5.403 9.194 -24.356 1.00 77.25 214 LYS A C 1
ATOM 1746 O O . LYS A 1 214 ? 4.968 8.181 -23.826 1.00 77.25 214 LYS A O 1
ATOM 1751 N N . ASP A 1 215 ? 6.413 9.178 -25.224 1.00 85.94 215 ASP A N 1
ATOM 1752 C CA . ASP A 1 215 ? 7.055 7.946 -25.693 1.00 85.94 215 ASP A CA 1
ATOM 1753 C C . ASP A 1 215 ? 8.226 7.567 -24.780 1.00 85.94 215 ASP A C 1
ATOM 1755 O O . ASP A 1 215 ? 9.394 7.833 -25.077 1.00 85.94 215 ASP A O 1
ATOM 1759 N N . VAL A 1 216 ? 7.902 6.982 -23.626 1.00 90.62 216 VAL A N 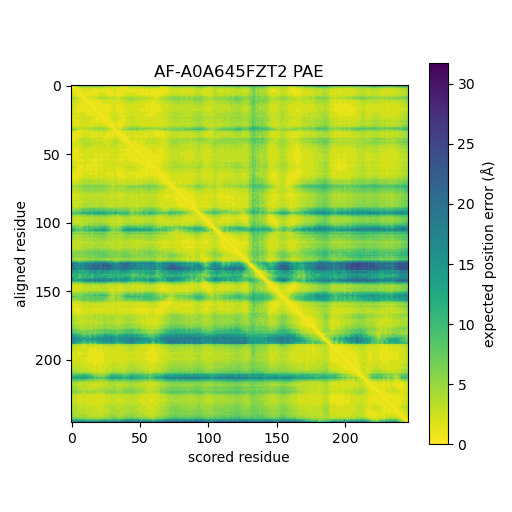1
ATOM 1760 C CA . VAL A 1 216 ? 8.903 6.472 -22.683 1.00 90.62 216 VAL A CA 1
ATOM 1761 C C . VAL A 1 216 ? 9.166 5.000 -22.973 1.00 90.62 216 VAL A C 1
ATOM 1763 O O . VAL A 1 216 ? 8.254 4.171 -22.984 1.00 90.62 216 VAL A O 1
ATOM 1766 N N . HIS A 1 217 ? 10.430 4.676 -23.225 1.00 94.25 217 HIS A N 1
ATOM 1767 C CA . HIS A 1 217 ? 10.880 3.315 -23.482 1.00 94.25 217 HIS A CA 1
ATOM 1768 C C . HIS A 1 217 ? 11.756 2.831 -22.328 1.00 94.25 217 HIS A C 1
ATOM 1770 O O . HIS A 1 217 ? 12.568 3.598 -21.808 1.00 94.25 217 HIS A O 1
ATOM 1776 N N . LEU A 1 218 ? 11.635 1.554 -21.974 1.00 96.81 218 LEU A N 1
ATOM 1777 C CA . LEU A 1 218 ? 12.520 0.898 -21.018 1.00 96.81 218 LEU A CA 1
ATOM 1778 C C . LEU A 1 218 ? 13.412 -0.107 -21.746 1.00 96.81 218 LEU A C 1
ATOM 1780 O O . LEU A 1 218 ? 12.933 -0.904 -22.551 1.00 96.81 218 LEU A O 1
ATOM 1784 N N . TYR A 1 219 ? 14.710 -0.062 -21.457 1.00 97.56 219 TYR A N 1
ATOM 1785 C CA . TYR A 1 219 ? 15.694 -0.995 -21.990 1.00 97.56 219 TYR A CA 1
ATOM 1786 C C . TYR A 1 219 ? 16.392 -1.733 -20.847 1.00 97.56 219 TYR A C 1
ATOM 1788 O O . TYR A 1 219 ? 16.971 -1.089 -19.975 1.00 97.56 219 TYR A O 1
ATOM 1796 N N . ASP A 1 220 ? 16.344 -3.066 -20.872 1.00 97.00 220 ASP A N 1
ATOM 1797 C CA . ASP A 1 220 ? 17.101 -3.931 -19.962 1.00 97.00 220 ASP A CA 1
ATOM 1798 C C . ASP A 1 220 ? 18.195 -4.685 -20.745 1.00 97.00 220 ASP A C 1
ATOM 1800 O O . ASP A 1 220 ? 17.879 -5.629 -21.480 1.00 97.00 220 ASP A O 1
ATOM 1804 N N . PRO A 1 221 ? 19.475 -4.277 -20.632 1.00 96.00 221 PRO A N 1
ATOM 1805 C CA . PRO A 1 221 ? 20.568 -4.900 -21.372 1.00 96.00 221 PRO A CA 1
ATOM 1806 C C . PRO A 1 221 ? 20.986 -6.284 -20.845 1.00 96.00 221 PRO A C 1
ATOM 1808 O O . PRO A 1 221 ? 21.855 -6.907 -21.458 1.00 96.00 221 PRO A O 1
ATOM 1811 N N . PHE A 1 222 ? 20.406 -6.750 -19.732 1.00 93.50 222 PHE A N 1
ATOM 1812 C CA . PHE A 1 222 ? 20.703 -8.039 -19.097 1.00 93.50 222 PHE A CA 1
ATOM 1813 C C . PHE A 1 222 ? 19.399 -8.729 -18.670 1.00 93.50 222 PHE A C 1
ATOM 1815 O O . PHE A 1 222 ? 19.208 -9.086 -17.503 1.00 93.50 222 PHE A O 1
ATOM 1822 N N . CYS A 1 223 ? 18.461 -8.854 -19.612 1.00 92.38 223 CYS A N 1
ATOM 1823 C CA . CYS A 1 223 ? 17.059 -9.078 -19.276 1.00 92.38 223 CYS A CA 1
ATOM 1824 C C . CYS A 1 223 ? 16.750 -10.472 -18.709 1.00 92.38 223 CYS A C 1
ATOM 1826 O O . CYS A 1 223 ? 15.751 -10.632 -17.998 1.00 92.38 223 CYS A O 1
ATOM 1828 N N . GLY A 1 224 ? 17.578 -11.483 -18.977 1.00 91.56 224 GLY A N 1
ATOM 1829 C CA . GLY A 1 224 ? 17.436 -12.842 -18.470 1.00 91.56 224 GLY A CA 1
ATOM 1830 C C . GLY A 1 224 ? 16.039 -13.414 -18.704 1.00 91.56 224 GLY A C 1
ATOM 1831 O O . GLY A 1 224 ? 15.572 -13.575 -19.825 1.00 91.56 224 GLY A O 1
ATOM 1832 N N . THR A 1 225 ? 15.330 -13.720 -17.612 1.00 90.31 225 THR A N 1
ATOM 1833 C CA . THR A 1 225 ? 13.938 -14.225 -17.682 1.00 90.31 225 THR A CA 1
ATOM 1834 C C . THR A 1 225 ? 12.888 -13.138 -17.953 1.00 90.31 225 THR A C 1
ATOM 1836 O O . THR A 1 225 ? 11.695 -13.432 -17.974 1.00 90.31 225 THR A O 1
ATOM 1839 N N . GLY A 1 226 ? 13.310 -11.887 -18.124 1.00 92.81 226 GLY A N 1
ATOM 1840 C CA . GLY A 1 226 ? 12.473 -10.759 -18.512 1.00 92.81 226 GLY A CA 1
ATOM 1841 C C . GLY A 1 226 ? 11.643 -10.141 -17.389 1.00 92.81 226 GLY A C 1
ATOM 1842 O O . GLY A 1 226 ? 10.733 -9.386 -17.701 1.00 92.81 226 GLY A O 1
ATOM 1843 N N . THR A 1 227 ? 11.901 -10.421 -16.101 1.00 94.50 227 THR A N 1
ATOM 1844 C CA . THR A 1 227 ? 11.051 -9.917 -14.996 1.00 94.50 227 THR A CA 1
ATOM 1845 C C . THR A 1 227 ? 10.862 -8.392 -15.045 1.00 94.50 227 THR A C 1
ATOM 1847 O O . THR A 1 227 ? 9.734 -7.926 -14.930 1.00 94.50 227 THR A O 1
ATOM 1850 N N . VAL A 1 228 ? 11.932 -7.613 -15.252 1.00 96.06 228 VAL A N 1
ATOM 1851 C CA . VAL A 1 228 ? 11.846 -6.141 -15.370 1.00 96.06 228 VAL A CA 1
ATOM 1852 C C . VAL A 1 228 ? 11.030 -5.737 -16.596 1.00 96.06 228 VAL A C 1
ATOM 1854 O O . VAL A 1 228 ? 10.136 -4.903 -16.490 1.00 96.06 228 VAL A O 1
ATOM 1857 N N . LEU A 1 229 ? 11.275 -6.372 -17.745 1.00 96.00 229 LEU A N 1
ATOM 1858 C CA . LEU A 1 229 ? 10.541 -6.095 -18.983 1.00 96.00 229 LEU A CA 1
ATOM 1859 C C . LEU A 1 229 ? 9.049 -6.419 -18.864 1.00 96.00 229 LEU A C 1
ATOM 1861 O O . LEU A 1 229 ? 8.227 -5.693 -19.411 1.00 96.00 229 LEU A O 1
ATOM 1865 N N . ILE A 1 230 ? 8.688 -7.482 -18.142 1.00 95.12 230 ILE A N 1
ATOM 1866 C CA . ILE A 1 2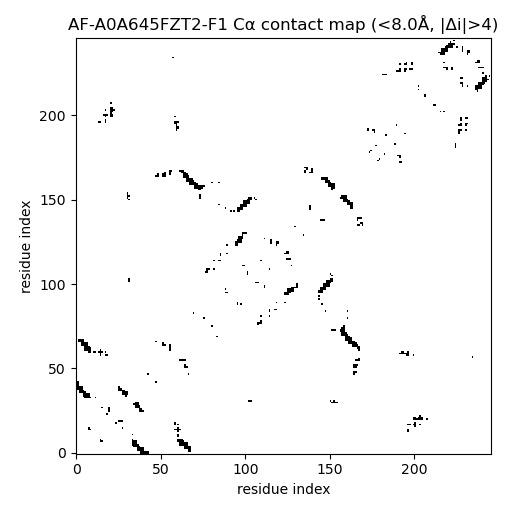30 ? 7.292 -7.854 -17.895 1.00 95.12 230 ILE A CA 1
ATOM 1867 C C . ILE A 1 230 ? 6.601 -6.776 -17.056 1.00 95.12 230 ILE A C 1
ATOM 1869 O O . ILE A 1 230 ? 5.542 -6.300 -17.456 1.00 95.12 230 ILE A O 1
ATOM 1873 N N . GLU A 1 231 ? 7.188 -6.354 -15.932 1.00 96.12 231 GLU A N 1
ATOM 1874 C CA . GLU A 1 231 ? 6.584 -5.305 -15.095 1.00 96.12 231 GLU A CA 1
ATOM 1875 C C . GLU A 1 231 ? 6.510 -3.958 -15.836 1.00 96.12 231 GLU A C 1
ATOM 1877 O O . GLU A 1 231 ? 5.491 -3.271 -15.767 1.00 96.12 231 GLU A O 1
ATOM 1882 N N . ALA A 1 232 ? 7.528 -3.616 -16.631 1.00 96.50 232 ALA A N 1
ATOM 1883 C CA . ALA A 1 232 ? 7.522 -2.428 -17.482 1.00 96.50 232 ALA A CA 1
ATOM 1884 C C . ALA A 1 232 ? 6.437 -2.474 -18.570 1.00 96.50 232 ALA A C 1
ATOM 1886 O O . ALA A 1 232 ? 5.736 -1.483 -18.781 1.00 96.50 232 ALA A O 1
ATOM 1887 N N . ALA A 1 233 ? 6.249 -3.623 -19.221 1.00 95.56 233 ALA A N 1
ATOM 1888 C CA . ALA A 1 233 ? 5.189 -3.811 -20.206 1.00 95.56 233 ALA A CA 1
ATOM 1889 C C . ALA A 1 233 ? 3.793 -3.752 -19.563 1.00 95.56 233 ALA A C 1
ATOM 1891 O O . ALA A 1 233 ? 2.886 -3.151 -20.134 1.00 95.56 233 ALA A O 1
ATOM 1892 N N . LEU A 1 234 ? 3.620 -4.315 -18.360 1.00 94.06 234 LEU A N 1
ATOM 1893 C CA . LEU A 1 234 ? 2.370 -4.217 -17.593 1.00 94.06 234 LEU A CA 1
ATOM 1894 C C . LEU A 1 234 ? 2.053 -2.775 -17.169 1.00 94.06 234 LEU A C 1
ATOM 1896 O O . LEU A 1 234 ? 0.879 -2.423 -17.081 1.00 94.06 234 LEU A O 1
ATOM 1900 N N . ARG A 1 235 ? 3.074 -1.930 -16.977 1.00 91.88 235 ARG A N 1
ATOM 1901 C CA . ARG A 1 235 ? 2.922 -0.477 -16.781 1.00 91.88 235 ARG A CA 1
ATOM 1902 C C . ARG A 1 235 ? 2.587 0.278 -18.081 1.00 91.88 235 ARG A C 1
ATOM 1904 O O . ARG A 1 235 ? 2.383 1.487 -18.060 1.00 91.88 235 ARG A O 1
ATOM 1911 N N . GLY A 1 236 ? 2.532 -0.410 -19.221 1.00 93.31 236 GLY A N 1
ATOM 1912 C CA . GLY A 1 236 ? 2.233 0.183 -20.526 1.00 93.31 236 GLY A CA 1
ATOM 1913 C C . GLY A 1 236 ? 3.441 0.803 -21.235 1.00 93.31 236 G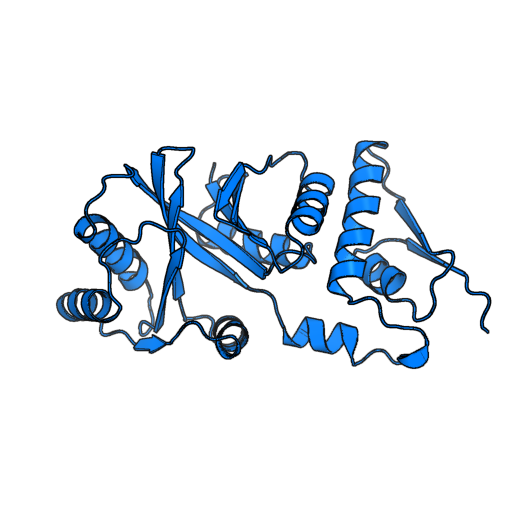LY A C 1
ATOM 1914 O O . GLY A 1 236 ? 3.261 1.533 -22.208 1.00 93.31 236 GLY A O 1
ATOM 1915 N N . LEU A 1 237 ? 4.668 0.528 -20.780 1.00 94.81 237 LEU A N 1
ATOM 1916 C CA . LEU A 1 237 ? 5.881 1.022 -21.433 1.00 94.81 237 LEU A CA 1
ATOM 1917 C C . LEU A 1 237 ? 6.243 0.164 -22.646 1.00 94.81 237 LEU A C 1
ATOM 1919 O O . LEU A 1 237 ? 6.041 -1.052 -22.664 1.00 94.81 237 LEU A O 1
ATOM 1923 N N . LYS A 1 238 ? 6.870 0.788 -23.649 1.00 95.94 238 LYS A N 1
ATOM 1924 C CA . LYS A 1 238 ? 7.532 0.037 -24.718 1.00 95.94 238 LYS A CA 1
ATOM 1925 C C . LYS A 1 238 ? 8.863 -0.492 -24.200 1.00 95.94 238 LYS A C 1
ATOM 1927 O O . LYS A 1 238 ? 9.690 0.278 -23.711 1.00 95.94 238 LYS A O 1
ATOM 1932 N N . VAL A 1 239 ? 9.070 -1.796 -24.328 1.00 97.69 239 VAL A N 1
ATOM 1933 C CA . VAL A 1 239 ? 10.207 -2.485 -23.718 1.00 97.69 239 VAL A CA 1
ATOM 1934 C C . VAL A 1 239 ? 11.167 -3.044 -24.761 1.00 97.69 239 VAL A C 1
ATOM 1936 O O . VAL A 1 239 ? 10.752 -3.529 -25.813 1.00 97.69 239 VAL A O 1
ATOM 1939 N N . PHE A 1 240 ? 12.456 -2.983 -24.450 1.00 97.44 240 PHE A N 1
ATOM 1940 C CA . PHE A 1 240 ? 13.544 -3.562 -25.229 1.00 97.44 240 PHE A CA 1
ATOM 1941 C C . PHE A 1 240 ? 14.438 -4.365 -24.286 1.00 97.44 240 PHE A C 1
ATOM 1943 O O . PHE A 1 240 ? 14.697 -3.936 -23.164 1.00 97.44 240 PHE A O 1
ATOM 1950 N N . GLY A 1 241 ? 14.918 -5.519 -24.733 1.00 96.31 241 GLY A N 1
ATOM 1951 C CA . GLY A 1 241 ? 15.767 -6.390 -23.929 1.00 96.31 241 GLY A CA 1
ATOM 1952 C C . GLY A 1 241 ? 16.899 -6.975 -24.746 1.00 96.31 241 GLY A C 1
ATOM 1953 O O . GLY A 1 241 ? 16.704 -7.282 -25.922 1.00 96.31 241 GLY A O 1
ATOM 1954 N N . SER A 1 242 ? 18.051 -7.163 -24.115 1.00 95.88 242 SER A N 1
ATOM 1955 C CA . SER A 1 242 ? 19.110 -8.018 -24.644 1.00 95.88 242 SER A CA 1
ATOM 1956 C C . SER A 1 242 ? 19.599 -8.973 -23.569 1.00 95.88 242 SER A C 1
ATOM 1958 O O . SER A 1 242 ? 19.642 -8.623 -22.392 1.00 95.88 242 SER A O 1
ATOM 1960 N N . ASP A 1 243 ? 19.995 -10.164 -23.995 1.00 92.94 243 ASP A N 1
ATOM 1961 C CA . ASP A 1 243 ? 20.725 -11.115 -23.173 1.00 92.94 243 ASP A CA 1
ATOM 1962 C C . ASP A 1 243 ? 21.789 -11.799 -24.040 1.00 92.94 243 ASP A C 1
ATOM 1964 O O . ASP A 1 243 ? 21.663 -11.853 -25.267 1.00 92.94 243 ASP A O 1
ATOM 1968 N N . LEU A 1 244 ? 22.866 -12.261 -23.410 1.00 93.44 244 LEU A N 1
ATOM 1969 C CA . LEU A 1 244 ? 23.917 -13.017 -24.088 1.00 93.44 244 LEU A CA 1
ATOM 1970 C C . LEU A 1 244 ? 23.488 -14.475 -24.313 1.00 93.44 244 LEU A C 1
ATOM 1972 O O . LEU A 1 244 ? 23.950 -15.117 -25.258 1.00 93.44 244 LEU A O 1
ATOM 1976 N N . ASP A 1 245 ? 22.631 -14.995 -23.436 1.00 84.50 245 ASP A N 1
ATOM 1977 C CA . ASP A 1 245 ? 22.083 -16.338 -23.531 1.00 84.50 245 ASP A CA 1
ATOM 1978 C C . ASP A 1 245 ? 20.956 -16.391 -24.580 1.00 84.50 245 ASP A C 1
ATOM 1980 O O . ASP A 1 245 ? 19.993 -15.628 -24.498 1.00 84.50 245 ASP A O 1
ATOM 1984 N N . GLN A 1 246 ? 21.083 -17.299 -25.557 1.00 72.56 246 GLN A N 1
ATOM 1985 C CA . GLN A 1 246 ? 20.050 -17.575 -26.571 1.00 72.56 246 GLN A CA 1
ATOM 1986 C C . GLN A 1 246 ? 18.944 -18.494 -26.047 1.00 72.56 246 GLN A C 1
ATOM 1988 O O . GLN A 1 246 ? 19.263 -19.435 -25.280 1.00 72.56 246 GLN A O 1
#

Solvent-accessible surface area (backbone atoms only — not comparable to full-atom values): 13735 Å² total; per-residue (Å²): 109,31,49,36,33,40,34,33,46,98,52,38,71,59,27,49,48,22,48,49,30,65,38,67,89,40,64,74,44,84,52,53,100,43,32,31,34,30,65,46,74,69,58,56,76,71,55,44,33,50,50,31,39,57,55,50,73,76,44,39,33,50,45,33,29,28,36,62,75,48,76,40,56,60,84,59,53,44,65,61,56,50,52,54,51,44,51,61,56,64,68,47,90,59,80,40,31,35,31,80,46,71,45,68,92,71,69,67,86,71,50,76,62,58,53,38,51,57,27,42,76,68,79,45,66,57,44,78,53,82,90,52,83,75,42,54,56,44,50,69,73,34,84,72,52,44,46,38,39,39,34,48,29,72,90,79,49,23,31,39,37,29,35,62,49,22,67,53,62,63,66,59,54,50,42,68,63,69,65,45,96,60,78,55,76,87,83,55,74,79,53,55,42,57,27,31,27,54,43,38,29,54,49,20,49,49,43,70,78,37,75,90,70,80,90,58,70,49,76,37,76,73,31,77,77,31,52,48,52,51,41,34,40,74,71,69,36,52,66,48,71,38,58,94,77,131

Mean predicted aligned error: 5.19 Å